Protein AF-A0ABD3VQ33-F1 (afdb_monomer_lite)

Structure (mmCIF, N/CA/C/O backbone):
data_AF-A0ABD3VQ33-F1
#
_entry.id   AF-A0ABD3VQ33-F1
#
loop_
_atom_site.group_PDB
_atom_site.id
_atom_site.type_symbol
_atom_site.label_atom_id
_atom_site.label_alt_id
_atom_site.label_comp_id
_atom_site.label_asym_id
_atom_site.label_entity_id
_atom_site.label_seq_id
_atom_site.pdbx_PDB_ins_code
_atom_site.Cartn_x
_atom_site.Cartn_y
_atom_site.Cartn_z
_atom_site.occupancy
_atom_site.B_iso_or_equiv
_atom_site.auth_seq_id
_atom_site.auth_comp_id
_atom_site.auth_asym_id
_atom_site.auth_atom_id
_atom_site.pdbx_PDB_model_num
ATOM 1 N N . MET A 1 1 ? 43.185 -2.438 -6.756 1.00 55.72 1 MET A N 1
ATOM 2 C CA . MET A 1 1 ? 42.006 -3.292 -7.022 1.00 55.72 1 MET A CA 1
ATOM 3 C C . MET A 1 1 ? 41.059 -2.556 -7.960 1.00 55.72 1 MET A C 1
ATOM 5 O O . MET A 1 1 ? 40.847 -1.365 -7.771 1.00 55.72 1 MET A O 1
ATOM 9 N N . SER A 1 2 ? 40.548 -3.210 -9.003 1.00 56.25 2 SER A N 1
ATOM 10 C CA . SER A 1 2 ? 39.602 -2.608 -9.951 1.00 56.25 2 SER A CA 1
ATOM 11 C C . SER A 1 2 ? 38.197 -2.607 -9.352 1.00 56.25 2 SER A C 1
ATOM 13 O O . SER A 1 2 ? 37.532 -3.636 -9.347 1.00 56.25 2 SER A O 1
A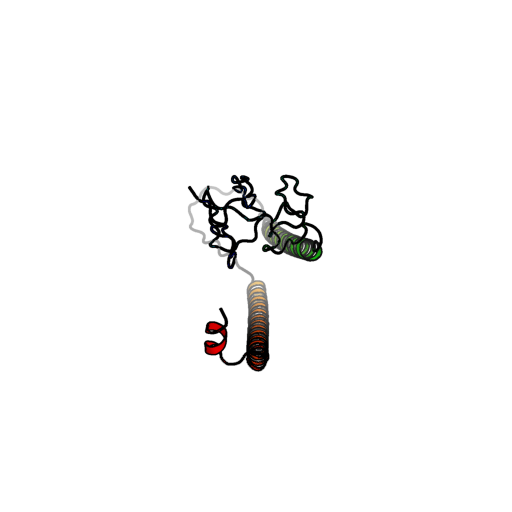TOM 15 N N . ALA A 1 3 ? 37.740 -1.467 -8.833 1.00 63.19 3 ALA A N 1
ATOM 16 C CA . ALA A 1 3 ? 36.375 -1.351 -8.324 1.00 63.19 3 ALA A CA 1
ATOM 17 C C . ALA A 1 3 ? 35.384 -1.447 -9.490 1.00 63.19 3 ALA A C 1
ATOM 19 O O . ALA A 1 3 ? 35.448 -0.634 -10.411 1.00 63.19 3 ALA A O 1
ATOM 20 N N . HIS A 1 4 ? 34.491 -2.437 -9.484 1.00 72.12 4 HIS A N 1
ATOM 21 C CA . HIS A 1 4 ? 33.477 -2.617 -10.522 1.00 72.12 4 HIS A CA 1
ATOM 22 C C . HIS A 1 4 ? 32.232 -1.777 -10.221 1.00 72.12 4 HIS A C 1
ATOM 24 O O . HIS A 1 4 ? 31.881 -1.548 -9.063 1.00 72.12 4 HIS A O 1
ATOM 30 N N . CYS A 1 5 ? 31.558 -1.313 -11.276 1.00 78.12 5 CYS A N 1
ATOM 31 C CA . CYS A 1 5 ? 30.271 -0.651 -11.117 1.00 78.12 5 CYS A CA 1
ATOM 32 C C . CYS A 1 5 ? 29.212 -1.673 -10.677 1.00 78.12 5 CYS A C 1
ATOM 34 O O . CYS A 1 5 ? 29.027 -2.673 -11.374 1.00 78.12 5 CYS A O 1
ATOM 36 N N . CYS A 1 6 ? 28.524 -1.424 -9.560 1.00 76.38 6 CYS A N 1
ATOM 37 C CA . CYS A 1 6 ? 27.510 -2.334 -9.013 1.00 76.38 6 CYS A CA 1
ATOM 38 C C . CYS A 1 6 ? 26.204 -2.342 -9.819 1.00 76.38 6 CYS A C 1
ATOM 40 O O . CYS A 1 6 ? 25.404 -3.264 -9.699 1.00 76.38 6 CYS A O 1
ATOM 42 N N . CYS A 1 7 ? 26.008 -1.361 -10.699 1.00 77.25 7 CYS A N 1
ATOM 43 C CA . CYS A 1 7 ? 24.799 -1.249 -11.490 1.00 77.25 7 CYS A CA 1
ATOM 44 C C . CYS A 1 7 ? 24.603 -2.451 -12.430 1.00 77.25 7 CYS A C 1
ATOM 46 O O . CYS A 1 7 ? 25.507 -2.849 -13.186 1.00 77.25 7 CYS A O 1
ATOM 48 N N . VAL A 1 8 ? 23.403 -3.030 -12.392 1.00 74.56 8 VAL A N 1
ATOM 49 C CA . VAL A 1 8 ? 22.998 -4.137 -13.266 1.00 74.56 8 VAL A CA 1
ATOM 50 C C . VAL A 1 8 ? 23.043 -3.665 -14.725 1.00 74.56 8 VAL A C 1
ATOM 52 O O . VAL A 1 8 ? 22.626 -2.555 -15.044 1.00 74.56 8 VAL A O 1
ATOM 55 N N . GLY A 1 9 ? 23.641 -4.466 -15.615 1.00 76.81 9 GLY A N 1
ATOM 56 C CA . GLY A 1 9 ? 23.788 -4.112 -17.037 1.00 76.81 9 GLY A CA 1
ATOM 57 C C . GLY A 1 9 ? 24.825 -3.019 -17.345 1.00 76.81 9 GLY A C 1
ATOM 58 O O . GLY A 1 9 ? 24.900 -2.529 -18.471 1.00 76.81 9 GLY A O 1
ATOM 59 N N . CYS A 1 10 ? 25.652 -2.597 -16.380 1.00 80.19 10 CYS A N 1
ATOM 60 C CA . CYS A 1 10 ? 26.732 -1.657 -16.672 1.00 80.19 10 CYS A CA 1
ATOM 61 C C . CYS A 1 10 ? 27.901 -2.336 -17.405 1.00 80.19 10 CYS A C 1
ATOM 63 O O . CYS A 1 10 ? 28.736 -2.983 -16.778 1.00 80.19 10 CYS A O 1
ATOM 65 N N . ASN A 1 11 ? 28.042 -2.090 -18.709 1.00 74.69 11 ASN A N 1
ATOM 66 C CA . ASN A 1 11 ? 29.167 -2.612 -19.505 1.00 74.69 11 ASN A CA 1
ATOM 67 C C . ASN A 1 11 ? 30.520 -1.939 -19.191 1.00 74.69 11 ASN A C 1
ATOM 69 O O . ASN A 1 11 ? 31.571 -2.410 -19.613 1.00 74.69 11 ASN A O 1
ATOM 73 N N . ARG A 1 12 ? 30.537 -0.854 -18.400 1.00 71.00 12 ARG A N 1
ATOM 74 C CA . ARG A 1 12 ? 31.777 -0.158 -18.007 1.00 71.00 12 ARG A CA 1
ATOM 75 C C . ARG A 1 12 ? 32.476 -0.788 -16.799 1.00 71.00 12 ARG A C 1
ATOM 77 O O . ARG A 1 12 ? 33.352 -0.156 -16.216 1.00 71.00 12 ARG A O 1
ATOM 84 N N . ARG A 1 13 ? 32.147 -2.026 -16.408 1.00 63.75 13 ARG A N 1
ATOM 85 C CA . ARG A 1 13 ? 32.698 -2.681 -15.202 1.00 63.75 13 ARG A CA 1
ATOM 86 C C . ARG A 1 13 ? 34.230 -2.669 -15.136 1.00 63.75 13 ARG A C 1
ATOM 88 O O . ARG A 1 13 ? 34.752 -2.533 -14.033 1.00 63.75 13 ARG A O 1
ATOM 95 N N . GLN A 1 14 ? 34.947 -2.677 -16.261 1.00 59.75 14 GLN A N 1
ATOM 96 C CA . GLN A 1 14 ? 36.419 -2.773 -16.290 1.00 59.75 14 GLN A CA 1
ATOM 97 C C . GLN A 1 14 ? 37.158 -1.592 -16.954 1.00 59.75 14 GLN A C 1
ATOM 99 O O . GLN A 1 14 ? 38.384 -1.597 -17.006 1.00 59.75 14 GLN A O 1
ATOM 104 N N . GLN A 1 15 ? 36.464 -0.551 -17.432 1.00 61.84 15 GLN A N 1
ATOM 105 C CA . GLN A 1 15 ? 37.142 0.570 -18.102 1.00 61.84 15 GLN A CA 1
ATOM 106 C C . GLN A 1 15 ? 37.904 1.471 -17.109 1.00 61.84 15 GLN A C 1
ATOM 108 O O . GLN A 1 15 ? 37.297 2.071 -16.210 1.00 61.84 15 GLN A O 1
ATOM 113 N N . LYS A 1 16 ? 39.230 1.583 -17.299 1.00 52.88 16 LYS A N 1
ATOM 114 C CA . LYS A 1 16 ? 40.100 2.577 -16.640 1.00 52.88 16 LYS A CA 1
ATOM 115 C C . LYS A 1 16 ? 39.601 3.995 -16.966 1.00 52.88 16 LYS A C 1
ATOM 117 O O . LYS A 1 16 ? 39.235 4.263 -18.104 1.00 52.88 16 LYS A O 1
ATOM 122 N N . GLY A 1 17 ? 39.576 4.890 -15.975 1.00 55.22 17 GLY A N 1
ATOM 123 C CA . GLY A 1 17 ? 39.253 6.316 -16.170 1.00 55.22 17 GLY A CA 1
ATOM 124 C C . GLY A 1 17 ? 37.784 6.723 -15.994 1.00 55.22 17 GLY A C 1
ATOM 125 O O . GLY A 1 17 ? 37.450 7.887 -16.179 1.00 55.22 17 GLY A O 1
ATOM 126 N N . CYS A 1 18 ? 36.884 5.815 -15.607 1.00 56.69 18 CYS A N 1
ATOM 127 C CA . CYS A 1 18 ? 35.549 6.237 -15.176 1.00 56.69 18 CYS A CA 1
ATOM 128 C C . CYS A 1 18 ? 35.636 6.774 -13.741 1.00 56.69 18 CYS A C 1
ATOM 130 O O . CYS A 1 18 ? 36.028 6.025 -12.846 1.00 56.69 18 CYS A O 1
ATOM 132 N N . ASN A 1 19 ? 35.271 8.044 -13.539 1.00 56.06 19 ASN A N 1
ATOM 133 C CA . ASN A 1 19 ? 35.136 8.663 -12.220 1.00 56.06 19 ASN A CA 1
ATOM 134 C C . ASN A 1 19 ? 34.134 7.850 -11.388 1.00 56.06 19 ASN A C 1
ATOM 136 O O . ASN A 1 19 ? 32.924 7.921 -11.599 1.00 56.06 19 ASN A O 1
ATOM 140 N N . ARG A 1 20 ? 34.664 7.013 -10.495 1.00 57.53 20 ARG A N 1
ATOM 141 C CA . ARG A 1 20 ? 33.919 6.126 -9.599 1.00 57.53 20 ARG A CA 1
ATOM 142 C C . ARG A 1 20 ? 34.167 6.607 -8.181 1.00 57.53 20 ARG A C 1
ATOM 144 O O . ARG A 1 20 ? 35.321 6.741 -7.779 1.00 57.53 20 ARG A O 1
ATOM 151 N N . ARG A 1 21 ? 33.106 6.834 -7.413 1.00 56.09 21 ARG A N 1
ATOM 152 C CA . ARG A 1 21 ? 33.209 6.936 -5.955 1.00 56.09 21 ARG A CA 1
ATOM 153 C C . ARG A 1 21 ? 32.597 5.705 -5.312 1.00 56.09 21 ARG A C 1
ATOM 155 O O . ARG A 1 21 ? 31.617 5.154 -5.811 1.00 56.09 21 ARG A O 1
ATOM 162 N N . GLN A 1 22 ? 33.205 5.305 -4.202 1.00 54.25 22 GLN A N 1
ATOM 163 C CA . GLN A 1 22 ? 32.541 4.502 -3.188 1.00 54.25 22 GLN A CA 1
ATOM 164 C C . GLN A 1 22 ? 31.455 5.388 -2.581 1.00 54.25 22 GLN A C 1
ATOM 166 O O . GLN A 1 22 ? 31.745 6.518 -2.169 1.00 54.25 22 GLN A O 1
ATOM 171 N N . GLN A 1 23 ? 30.216 4.900 -2.544 1.00 54.50 23 GLN A N 1
ATOM 172 C CA . GLN A 1 23 ? 29.269 5.412 -1.562 1.00 54.50 23 GLN A CA 1
ATOM 173 C C . GLN A 1 23 ? 29.823 4.960 -0.214 1.00 54.50 23 GLN A C 1
ATOM 175 O O . GLN A 1 23 ? 29.614 3.833 0.215 1.00 54.50 23 GLN A O 1
ATOM 180 N N . LYS A 1 24 ? 30.663 5.805 0.391 1.00 47.25 24 LYS A N 1
ATOM 181 C CA . LYS A 1 24 ? 31.059 5.631 1.784 1.00 47.25 24 LYS A CA 1
ATOM 182 C C . LYS A 1 24 ? 29.753 5.686 2.555 1.00 47.25 24 LYS A C 1
ATOM 184 O O . LYS A 1 24 ? 29.075 6.702 2.421 1.00 47.25 24 LYS A O 1
ATOM 189 N N . GLY A 1 25 ? 29.404 4.590 3.231 1.00 41.00 25 GLY A N 1
ATOM 190 C CA . GLY A 1 25 ? 28.139 4.429 3.936 1.00 41.00 25 GLY A CA 1
ATOM 191 C C . GLY A 1 25 ? 27.779 5.713 4.663 1.00 41.00 25 GLY A C 1
ATOM 192 O O . GLY A 1 25 ? 28.406 6.074 5.657 1.00 41.00 25 GLY A O 1
ATOM 193 N N . CYS A 1 26 ? 26.821 6.445 4.104 1.00 39.00 26 CYS A N 1
ATOM 194 C CA . CYS A 1 26 ? 26.068 7.392 4.887 1.00 39.00 26 CYS A CA 1
ATOM 195 C C . CYS A 1 26 ? 25.297 6.500 5.855 1.00 39.00 26 CYS A C 1
ATOM 197 O O . CYS A 1 26 ? 24.576 5.617 5.402 1.00 39.00 26 CYS A O 1
ATOM 199 N N . GLU A 1 27 ? 25.438 6.705 7.158 1.00 41.56 27 GLU A N 1
ATOM 200 C CA . GLU A 1 27 ? 24.698 5.964 8.194 1.00 41.56 27 GLU A CA 1
ATOM 201 C C . GLU A 1 27 ? 23.161 6.074 8.049 1.00 41.56 27 GLU A C 1
ATOM 203 O O . GLU A 1 27 ? 22.414 5.450 8.792 1.00 41.56 27 GLU A O 1
ATOM 208 N N . SER A 1 28 ? 22.663 6.817 7.056 1.00 42.66 28 SER A N 1
ATOM 209 C CA . SER A 1 28 ? 21.266 6.835 6.636 1.00 42.66 28 SER A CA 1
ATOM 210 C C . SER A 1 28 ? 20.983 5.707 5.632 1.00 42.66 28 SER A C 1
ATOM 212 O O . SER A 1 28 ? 20.918 5.916 4.420 1.00 42.66 28 SER A O 1
ATOM 214 N N . ASN A 1 29 ? 20.770 4.499 6.155 1.00 45.31 29 ASN A N 1
ATOM 215 C CA . ASN A 1 29 ? 20.160 3.381 5.421 1.00 45.31 29 ASN A CA 1
ATOM 216 C C . ASN A 1 29 ? 18.659 3.605 5.111 1.00 45.31 29 ASN A C 1
ATOM 218 O O . ASN A 1 29 ? 18.018 2.732 4.538 1.00 45.31 29 ASN A O 1
ATOM 222 N N . GLU A 1 30 ? 18.075 4.748 5.483 1.00 48.88 30 GLU A N 1
ATOM 223 C CA . GLU A 1 30 ? 16.618 4.959 5.458 1.00 48.88 30 GLU A CA 1
ATOM 224 C C . GLU A 1 30 ? 16.062 5.496 4.129 1.00 48.88 30 GLU A C 1
ATOM 226 O O . GLU A 1 30 ? 14.855 5.444 3.911 1.00 48.88 30 GLU A O 1
ATOM 231 N N . LEU A 1 31 ? 16.903 6.013 3.225 1.00 47.75 31 LEU A N 1
ATOM 232 C CA . LEU A 1 31 ? 16.430 6.734 2.029 1.00 47.75 31 LEU A CA 1
ATOM 233 C C . LEU A 1 31 ? 16.586 5.976 0.705 1.00 47.75 31 LEU A C 1
ATOM 235 O O . LEU A 1 31 ? 16.177 6.486 -0.340 1.00 47.75 31 LEU A O 1
ATOM 239 N N . LEU A 1 32 ? 17.155 4.770 0.718 1.00 50.53 32 LEU A N 1
ATOM 240 C CA . LEU A 1 32 ? 17.209 3.930 -0.477 1.00 50.53 32 LEU A CA 1
ATOM 241 C C . LEU A 1 32 ? 16.057 2.917 -0.438 1.00 50.53 32 LEU A C 1
ATOM 243 O O . LEU A 1 32 ? 15.878 2.246 0.577 1.00 50.53 32 LEU A O 1
ATOM 247 N N . PRO A 1 33 ? 15.262 2.793 -1.518 1.00 43.38 33 PRO A N 1
ATOM 248 C CA . PRO A 1 33 ? 14.160 1.842 -1.559 1.00 43.38 33 PRO A CA 1
ATOM 249 C C . PRO A 1 33 ? 14.688 0.428 -1.305 1.00 43.38 33 PRO A C 1
ATOM 251 O O . PRO A 1 33 ? 15.675 0.008 -1.916 1.00 43.38 33 PRO A O 1
ATOM 254 N N . SER A 1 34 ? 14.026 -0.291 -0.396 1.00 43.09 34 SER A N 1
ATOM 255 C CA . SER A 1 34 ? 14.378 -1.641 0.039 1.00 43.09 34 SER A CA 1
ATOM 256 C C . SER A 1 34 ? 14.234 -2.648 -1.104 1.00 43.09 34 SER A C 1
ATOM 258 O O . SER A 1 34 ? 13.267 -3.400 -1.196 1.00 43.09 34 SER A O 1
ATOM 260 N N . THR A 1 35 ? 15.214 -2.719 -1.995 1.00 48.19 35 THR A N 1
ATOM 261 C CA . THR A 1 35 ? 15.494 -4.000 -2.635 1.00 48.19 35 THR A CA 1
ATOM 262 C C . THR A 1 35 ? 16.162 -4.839 -1.552 1.00 48.19 35 THR A C 1
ATOM 264 O O . THR A 1 35 ? 17.308 -4.551 -1.211 1.00 48.19 35 THR A O 1
ATOM 267 N N . GLU A 1 36 ? 15.455 -5.822 -0.987 1.00 48.25 36 GLU A N 1
ATOM 268 C CA . GLU A 1 36 ? 15.841 -6.649 0.181 1.00 48.25 36 GLU A CA 1
ATOM 269 C C . GLU A 1 36 ? 17.239 -7.308 0.117 1.00 48.25 36 GLU A C 1
ATOM 271 O O . GLU A 1 36 ? 17.673 -7.933 1.074 1.00 48.25 36 GLU A O 1
ATOM 276 N N . ASN A 1 37 ? 17.991 -7.134 -0.973 1.00 50.88 37 ASN A N 1
ATOM 277 C CA . ASN A 1 37 ? 19.306 -7.728 -1.198 1.00 50.88 37 ASN A CA 1
ATOM 278 C C . ASN A 1 37 ? 20.426 -6.715 -1.507 1.00 50.88 37 ASN A C 1
ATOM 280 O O . ASN A 1 37 ? 21.524 -7.125 -1.890 1.00 50.88 37 ASN A O 1
ATOM 284 N N . TRP A 1 38 ? 20.199 -5.402 -1.379 1.00 56.69 38 TRP A N 1
ATOM 285 C CA . TRP A 1 38 ? 21.249 -4.409 -1.652 1.00 56.69 38 TRP A CA 1
ATOM 286 C C . TRP A 1 38 ? 22.125 -4.156 -0.422 1.00 56.69 38 TRP A C 1
ATOM 288 O O . TRP A 1 38 ? 22.097 -3.093 0.189 1.00 56.69 38 TRP A O 1
ATOM 298 N N . LEU A 1 39 ? 22.950 -5.142 -0.073 1.00 53.94 39 LEU A N 1
ATOM 299 C CA . LEU A 1 39 ? 24.059 -4.935 0.854 1.00 53.94 39 LEU A CA 1
ATOM 300 C C . LEU A 1 39 ? 25.129 -4.114 0.129 1.00 53.94 39 LEU A C 1
ATOM 302 O O . LEU A 1 39 ? 25.860 -4.626 -0.725 1.00 53.94 39 LEU A O 1
ATOM 306 N N . THR A 1 40 ? 25.216 -2.820 0.434 1.00 58.00 40 THR A N 1
ATOM 307 C CA . THR A 1 40 ? 26.348 -1.998 0.002 1.00 58.00 40 THR A CA 1
ATOM 308 C C . THR A 1 40 ? 27.603 -2.517 0.693 1.00 58.00 40 THR A C 1
ATOM 310 O O . THR A 1 40 ? 27.931 -2.102 1.799 1.00 58.00 40 THR A O 1
ATOM 313 N N . ALA A 1 41 ? 28.321 -3.442 0.057 1.00 59.19 41 ALA A N 1
ATOM 314 C CA . ALA A 1 41 ? 29.684 -3.739 0.475 1.00 59.19 41 ALA A CA 1
ATOM 315 C C . ALA A 1 41 ? 30.529 -2.459 0.322 1.00 59.19 41 ALA A C 1
ATOM 317 O O . ALA A 1 41 ? 30.335 -1.717 -0.652 1.00 59.19 41 ALA A O 1
ATOM 318 N N . ASP A 1 42 ? 31.496 -2.243 1.220 1.00 61.50 42 ASP A N 1
ATOM 319 C CA . ASP A 1 42 ? 32.366 -1.049 1.333 1.00 61.50 42 ASP A CA 1
ATOM 320 C C . ASP A 1 42 ? 33.123 -0.659 0.045 1.00 61.50 42 ASP A C 1
ATOM 322 O O . ASP A 1 42 ? 33.821 0.356 -0.036 1.00 61.50 42 ASP A O 1
ATOM 326 N N . HIS A 1 43 ? 33.030 -1.483 -0.997 1.00 66.69 43 HIS A N 1
ATOM 327 C CA . HIS A 1 43 ? 33.728 -1.328 -2.268 1.00 66.69 43 HIS A CA 1
ATOM 328 C C . HIS A 1 43 ? 32.789 -1.255 -3.477 1.00 66.69 43 HIS A C 1
ATOM 330 O O . HIS A 1 43 ? 33.253 -1.266 -4.621 1.00 66.69 43 HIS A O 1
ATOM 336 N N . THR A 1 44 ? 31.477 -1.161 -3.253 1.00 71.69 4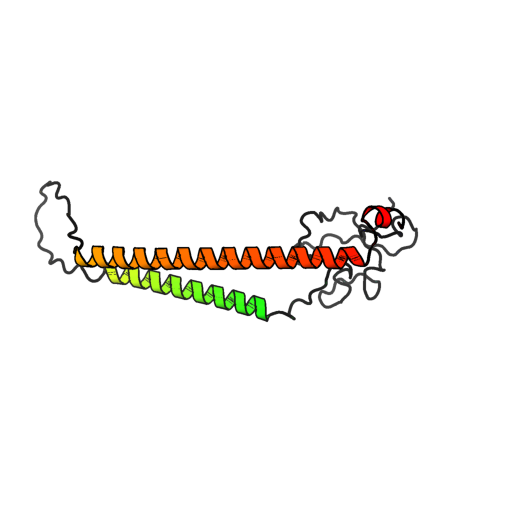4 THR A N 1
ATOM 337 C CA . THR A 1 44 ? 30.516 -0.935 -4.333 1.00 71.69 44 THR A CA 1
ATOM 338 C C . THR A 1 44 ? 30.664 0.492 -4.864 1.00 71.69 44 THR A C 1
ATOM 340 O O . THR A 1 44 ? 30.707 1.471 -4.122 1.00 71.69 44 THR A O 1
ATOM 343 N N . THR A 1 45 ? 30.822 0.618 -6.183 1.00 78.38 45 THR A N 1
ATOM 344 C CA . THR A 1 45 ? 30.962 1.921 -6.847 1.00 78.38 45 THR A CA 1
ATOM 345 C C . THR A 1 45 ? 29.911 2.081 -7.927 1.00 78.38 45 THR A C 1
ATOM 347 O O . THR A 1 45 ? 29.499 1.108 -8.560 1.00 78.38 45 THR A O 1
ATOM 350 N N . ILE A 1 46 ? 29.491 3.316 -8.172 1.00 82.12 46 ILE A N 1
ATOM 351 C CA . ILE A 1 46 ? 28.533 3.660 -9.225 1.00 82.12 46 ILE A CA 1
ATOM 352 C C . ILE A 1 46 ? 29.244 4.540 -10.255 1.00 82.12 46 ILE A C 1
ATOM 354 O O . ILE A 1 46 ? 30.072 5.384 -9.913 1.00 82.12 46 ILE A O 1
ATOM 358 N N . CYS A 1 47 ? 28.981 4.294 -11.539 1.00 82.88 47 CYS A N 1
ATOM 359 C CA . CYS A 1 47 ? 29.510 5.125 -12.617 1.00 82.88 47 CYS A CA 1
ATOM 360 C C . CYS A 1 47 ? 28.758 6.457 -12.684 1.00 82.88 47 CYS A C 1
ATOM 362 O O . CYS A 1 47 ? 27.535 6.471 -12.581 1.00 82.88 47 CYS A O 1
ATOM 364 N N . SER A 1 48 ? 29.469 7.535 -13.016 1.00 85.38 48 SER A N 1
ATOM 365 C CA . SER A 1 48 ? 28.894 8.869 -13.248 1.00 85.38 48 SER A CA 1
ATOM 366 C C . SER A 1 48 ? 27.698 8.898 -14.202 1.00 85.38 48 SER A C 1
ATOM 368 O O . SER A 1 48 ? 26.806 9.709 -14.026 1.00 85.38 48 SER A O 1
ATOM 370 N N . LYS A 1 49 ? 27.622 7.989 -15.181 1.00 85.00 49 LYS A N 1
ATOM 371 C CA . LYS A 1 49 ? 26.487 7.906 -16.122 1.00 85.00 49 LYS A CA 1
ATOM 372 C C . LYS A 1 49 ? 25.125 7.636 -15.463 1.00 85.00 49 LYS A C 1
ATOM 374 O O . LYS A 1 49 ? 24.104 7.756 -16.125 1.00 85.00 49 LYS A O 1
ATOM 379 N N . TYR A 1 50 ? 25.127 7.167 -14.218 1.00 84.44 50 TYR A N 1
ATOM 380 C CA . TYR A 1 50 ? 23.920 6.917 -13.433 1.00 84.44 50 TYR A CA 1
ATOM 381 C C . TYR A 1 50 ? 23.597 8.084 -12.493 1.00 84.44 50 TYR A C 1
ATOM 383 O O . TYR A 1 50 ? 22.781 7.933 -11.598 1.00 84.44 50 TYR A O 1
ATOM 391 N N . LEU A 1 51 ? 24.256 9.226 -12.674 1.00 86.50 51 LEU A N 1
ATOM 392 C CA . LEU A 1 51 ? 23.991 10.494 -12.003 1.00 86.50 51 LEU A CA 1
ATOM 393 C C . LEU A 1 51 ? 23.570 11.499 -13.089 1.00 86.50 51 LEU A C 1
ATOM 395 O O . LEU A 1 51 ? 24.053 11.408 -14.219 1.00 86.50 51 LEU A O 1
ATOM 399 N N . ILE A 1 52 ? 22.662 12.423 -12.782 1.00 84.44 52 ILE A N 1
ATOM 400 C CA . ILE A 1 52 ? 22.061 13.361 -13.745 1.00 84.44 52 ILE A CA 1
ATOM 401 C C . ILE A 1 52 ? 23.094 14.385 -14.233 1.00 84.44 52 ILE A C 1
ATOM 403 O O . ILE A 1 52 ? 23.254 14.561 -15.440 1.00 84.44 52 ILE A O 1
ATOM 407 N N . LYS A 1 53 ? 23.836 15.029 -13.328 1.00 86.38 53 LYS A N 1
ATOM 408 C CA . LYS A 1 53 ? 24.938 15.954 -13.661 1.00 86.38 53 LYS A CA 1
ATOM 409 C C . LYS A 1 53 ? 26.263 15.219 -13.875 1.00 86.38 53 LYS A C 1
ATOM 411 O O . LYS A 1 53 ? 27.253 15.820 -14.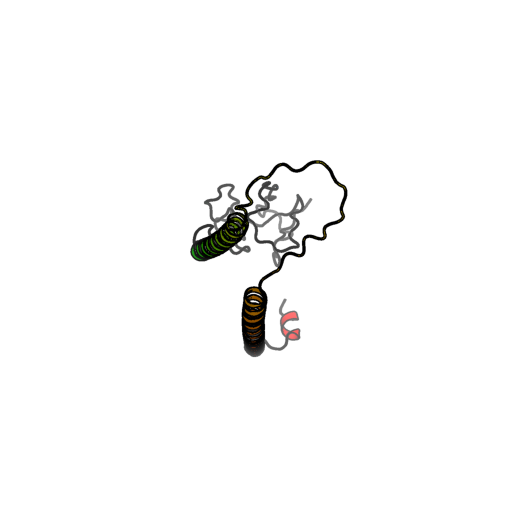289 1.00 86.38 53 LYS A O 1
ATOM 416 N N . GLY A 1 54 ? 26.292 13.914 -13.611 1.00 83.25 54 GLY A N 1
ATOM 417 C CA . GLY A 1 54 ? 27.468 13.068 -13.780 1.00 83.25 54 GLY A CA 1
ATOM 418 C C . GLY A 1 54 ? 28.456 13.132 -12.614 1.00 83.25 54 GLY A C 1
ATOM 419 O O . GLY A 1 54 ? 29.568 12.609 -12.737 1.00 83.25 54 GLY A O 1
ATOM 420 N N . GLY A 1 55 ? 28.081 13.750 -11.491 1.00 82.44 55 GLY A N 1
ATOM 421 C CA . GLY A 1 55 ? 28.964 13.960 -10.347 1.00 82.44 55 GLY A CA 1
ATOM 422 C C . GLY A 1 55 ? 28.258 13.645 -9.030 1.00 82.44 55 GLY A C 1
ATOM 423 O O . GLY A 1 55 ? 27.155 14.116 -8.819 1.00 82.44 55 GLY A O 1
ATOM 424 N N . PRO A 1 56 ? 28.858 12.862 -8.119 1.00 81.31 56 PRO A N 1
ATOM 425 C CA . PRO A 1 56 ? 28.201 12.527 -6.860 1.00 81.31 56 PRO A CA 1
ATOM 426 C C . PRO A 1 56 ? 28.032 13.784 -6.006 1.00 81.31 56 PRO A C 1
ATOM 428 O O . PRO A 1 56 ? 29.023 14.459 -5.714 1.00 81.31 56 PRO A O 1
ATOM 431 N N . SER A 1 57 ? 26.805 14.052 -5.566 1.00 84.56 57 SER A N 1
ATOM 432 C CA . SER A 1 57 ? 26.519 15.126 -4.617 1.00 84.56 57 SER A CA 1
ATOM 433 C C . SER A 1 57 ? 26.369 14.582 -3.195 1.00 84.56 57 SER A C 1
ATOM 435 O O . SER A 1 57 ? 25.998 13.427 -2.991 1.00 84.56 57 SER A O 1
ATOM 437 N N . ARG A 1 58 ? 26.706 15.410 -2.202 1.00 82.94 58 ARG A N 1
ATOM 438 C CA . ARG A 1 58 ? 26.397 15.157 -0.782 1.00 82.94 58 ARG A CA 1
ATOM 439 C C . ARG A 1 58 ? 25.134 15.889 -0.334 1.00 82.94 58 ARG A C 1
ATOM 441 O O . ARG A 1 58 ? 24.653 15.632 0.764 1.00 82.94 58 ARG A O 1
ATOM 448 N N . ASP A 1 59 ? 24.622 16.783 -1.170 1.00 84.00 59 ASP A N 1
ATOM 449 C CA . ASP A 1 59 ? 23.497 17.638 -0.833 1.00 84.00 59 ASP A CA 1
ATOM 450 C C . ASP A 1 59 ? 22.193 16.896 -1.122 1.00 84.00 59 ASP A C 1
ATOM 452 O O . ASP A 1 59 ? 21.946 16.502 -2.257 1.00 84.00 59 ASP A O 1
ATOM 456 N N . LEU A 1 60 ? 21.338 16.741 -0.107 1.00 79.38 60 LEU A N 1
ATOM 457 C CA . LEU A 1 60 ? 20.040 16.053 -0.217 1.00 79.38 60 LEU A CA 1
ATOM 458 C C . LEU A 1 60 ? 19.100 16.679 -1.261 1.00 79.38 60 LEU A C 1
ATOM 460 O O . LEU A 1 60 ? 18.229 16.001 -1.796 1.00 79.38 60 LEU A O 1
ATOM 464 N N . GLY A 1 61 ? 19.261 17.976 -1.540 1.00 80.75 61 GLY A N 1
ATOM 465 C CA . GLY A 1 61 ? 18.486 18.691 -2.555 1.00 80.75 61 GLY A CA 1
ATOM 466 C C . GLY A 1 61 ? 19.026 18.541 -3.980 1.00 80.75 61 GLY A C 1
ATOM 467 O O . GLY A 1 61 ? 18.388 19.023 -4.917 1.00 80.75 61 GLY A O 1
ATOM 468 N N . ASP A 1 62 ? 20.194 17.919 -4.168 1.00 82.88 62 ASP A N 1
ATOM 469 C CA . ASP A 1 62 ? 20.763 17.713 -5.496 1.00 82.88 62 ASP A CA 1
ATOM 470 C C . ASP A 1 62 ? 20.162 16.454 -6.146 1.00 82.88 62 ASP A C 1
ATOM 472 O O . ASP A 1 62 ? 20.140 15.392 -5.519 1.00 82.88 62 ASP A O 1
ATOM 476 N N . PRO A 1 63 ? 19.717 16.522 -7.414 1.00 80.94 63 PRO A N 1
ATOM 477 C CA . PRO A 1 63 ? 19.261 15.341 -8.147 1.00 80.94 63 PRO A CA 1
ATOM 478 C C . PRO A 1 63 ? 20.304 14.209 -8.235 1.00 80.94 63 PRO A C 1
ATOM 480 O O . PRO A 1 63 ? 19.919 13.059 -8.422 1.00 80.94 63 PRO A O 1
ATOM 483 N N . ASP A 1 64 ? 21.600 14.504 -8.076 1.00 82.56 64 ASP A N 1
ATOM 484 C CA . ASP A 1 64 ? 22.688 13.514 -8.085 1.00 82.56 64 ASP A CA 1
ATOM 485 C C . ASP A 1 64 ? 22.956 12.869 -6.713 1.00 82.56 64 ASP A C 1
ATOM 487 O O . ASP A 1 64 ? 23.881 12.059 -6.586 1.00 82.56 64 ASP A O 1
ATOM 491 N N . PHE A 1 65 ? 22.176 13.206 -5.679 1.00 82.88 65 PHE A N 1
ATOM 492 C CA . PHE A 1 65 ? 22.249 12.532 -4.379 1.00 82.88 65 PHE A CA 1
ATOM 493 C C . PHE A 1 65 ? 21.854 11.050 -4.489 1.00 82.88 65 PHE A C 1
ATOM 495 O O . PHE A 1 65 ? 22.472 10.184 -3.865 1.00 82.88 65 PHE A O 1
ATOM 502 N N . VAL A 1 66 ? 20.868 10.744 -5.341 1.00 80.56 66 VAL A N 1
ATOM 503 C CA . VAL A 1 66 ? 20.393 9.382 -5.615 1.00 80.56 66 VAL A CA 1
ATOM 504 C C . VAL A 1 66 ? 20.668 9.026 -7.080 1.00 80.56 66 VAL A C 1
ATOM 506 O O . VAL A 1 66 ? 20.259 9.763 -7.974 1.00 80.56 66 VAL A O 1
ATOM 509 N N . PRO A 1 67 ? 21.324 7.889 -7.375 1.00 82.62 67 PRO A N 1
ATOM 510 C CA . PRO A 1 67 ? 21.519 7.451 -8.752 1.00 82.62 67 PRO A CA 1
ATOM 511 C C . PRO A 1 67 ? 20.195 7.261 -9.503 1.00 82.62 67 PRO A C 1
ATOM 513 O O . PRO A 1 67 ? 19.269 6.654 -8.977 1.00 82.62 67 PRO A O 1
ATOM 516 N N . THR A 1 68 ? 20.140 7.673 -10.771 1.00 77.19 68 THR A N 1
ATOM 517 C CA . THR A 1 68 ? 18.943 7.658 -11.639 1.00 77.19 68 THR A CA 1
ATOM 518 C C . THR A 1 68 ? 18.325 6.285 -11.869 1.00 77.19 68 THR A C 1
ATOM 520 O O . THR A 1 68 ? 17.185 6.190 -12.315 1.00 77.19 68 THR A O 1
ATOM 523 N N . MET A 1 69 ? 19.069 5.209 -11.608 1.00 69.31 69 MET A N 1
ATOM 524 C CA . MET A 1 69 ? 18.517 3.855 -11.677 1.00 69.31 69 MET A CA 1
ATOM 525 C C . MET A 1 69 ? 17.559 3.544 -10.532 1.00 69.31 69 MET A C 1
ATOM 527 O O . MET A 1 69 ? 16.765 2.615 -10.643 1.00 69.31 69 MET A O 1
ATOM 531 N N . PHE A 1 70 ? 17.654 4.288 -9.436 1.00 64.75 70 PHE A N 1
ATOM 532 C CA . PHE A 1 70 ? 16.635 4.283 -8.411 1.00 64.75 70 PHE A CA 1
ATOM 533 C C . PHE A 1 70 ? 15.609 5.332 -8.811 1.00 64.75 70 PHE A C 1
ATOM 535 O O . PHE A 1 70 ? 15.956 6.458 -9.172 1.00 64.75 70 PHE A O 1
ATOM 542 N N . SER A 1 71 ? 14.334 4.960 -8.772 1.00 55.72 71 SER A N 1
ATOM 543 C CA . SER A 1 71 ? 13.246 5.915 -8.915 1.00 55.72 71 SER A CA 1
ATOM 544 C C . SER A 1 71 ? 13.346 6.923 -7.772 1.00 55.72 71 SER A C 1
ATOM 546 O O . SER A 1 71 ? 12.904 6.646 -6.656 1.00 55.72 71 SER A O 1
ATOM 548 N N . TYR A 1 72 ? 13.961 8.078 -8.043 1.00 49.91 72 TYR A N 1
ATOM 549 C CA . TYR A 1 72 ? 13.942 9.210 -7.131 1.00 49.91 72 TYR A CA 1
ATOM 550 C C . TYR A 1 72 ? 12.498 9.685 -7.041 1.00 49.91 72 TYR A C 1
ATOM 552 O O . TYR A 1 72 ? 11.986 10.371 -7.928 1.00 49.91 72 TYR A O 1
ATOM 560 N N . THR A 1 73 ? 11.822 9.259 -5.982 1.00 53.59 73 THR A N 1
ATOM 561 C CA . THR A 1 73 ? 10.547 9.848 -5.606 1.00 53.59 73 THR A CA 1
ATOM 562 C C . THR A 1 73 ? 10.924 11.055 -4.763 1.00 53.59 73 THR A C 1
ATOM 564 O O . THR A 1 73 ? 11.439 10.854 -3.663 1.00 53.59 73 THR A O 1
ATOM 567 N N . PRO A 1 74 ? 10.775 12.296 -5.263 1.00 52.66 74 PRO A N 1
ATOM 568 C CA . PRO A 1 74 ? 11.072 13.468 -4.457 1.00 52.66 74 PRO A CA 1
ATOM 569 C C . PRO A 1 74 ? 10.265 13.363 -3.168 1.00 52.66 74 PRO A C 1
ATOM 571 O O . PRO A 1 74 ? 9.031 13.291 -3.209 1.00 52.66 74 PRO A O 1
ATOM 574 N N . VAL A 1 75 ? 10.976 13.310 -2.043 1.00 54.16 75 VAL A N 1
ATOM 575 C CA . VAL A 1 75 ? 10.369 13.310 -0.715 1.00 54.16 75 VAL A CA 1
ATOM 576 C C . VAL A 1 75 ? 9.523 14.581 -0.638 1.00 54.16 75 VAL A C 1
ATOM 578 O O . VAL A 1 75 ? 10.057 15.687 -0.666 1.00 54.16 75 VAL A O 1
ATOM 581 N N . GLY A 1 76 ? 8.197 14.422 -0.663 1.00 54.38 76 GLY A N 1
ATOM 582 C CA . GLY A 1 76 ? 7.246 15.532 -0.574 1.00 54.38 76 GLY A CA 1
ATOM 583 C C . GLY A 1 76 ? 6.285 15.751 -1.749 1.00 54.38 76 GLY A C 1
ATOM 584 O O . GLY A 1 76 ? 5.472 16.663 -1.641 1.00 54.38 76 GLY A O 1
ATOM 585 N N . LYS A 1 77 ? 6.300 14.964 -2.842 1.00 52.09 77 LYS A N 1
ATOM 586 C CA . LYS A 1 77 ? 5.277 15.139 -3.908 1.00 52.09 77 LYS A CA 1
ATOM 587 C C . LYS A 1 77 ? 3.973 14.364 -3.711 1.00 52.09 77 LYS A C 1
ATOM 589 O O . LYS A 1 77 ? 2.947 14.846 -4.167 1.00 52.09 77 LYS A O 1
ATOM 594 N N . ASN A 1 78 ? 3.983 13.246 -2.985 1.00 53.12 78 ASN A N 1
ATOM 595 C CA . ASN A 1 78 ? 2.767 12.474 -2.694 1.00 53.12 78 ASN A CA 1
ATOM 596 C C . ASN A 1 78 ? 2.489 12.464 -1.186 1.00 53.12 78 ASN A C 1
ATOM 598 O O . ASN A 1 78 ? 2.428 11.409 -0.556 1.00 53.12 78 ASN A O 1
ATOM 602 N N . ASN A 1 79 ? 2.364 13.657 -0.596 1.00 57.53 79 ASN A N 1
ATOM 603 C CA . ASN A 1 79 ? 1.945 13.799 0.800 1.00 57.53 79 ASN A CA 1
ATOM 604 C C . ASN A 1 79 ? 0.531 13.267 1.041 1.00 57.53 79 ASN A C 1
ATOM 606 O O . ASN A 1 79 ? 0.217 12.942 2.177 1.00 57.53 79 ASN A O 1
ATOM 610 N N . ASP A 1 80 ? -0.289 13.121 0.001 1.00 64.62 80 ASP A N 1
ATOM 611 C CA . ASP A 1 80 ? -1.681 12.692 0.131 1.00 64.62 80 ASP A CA 1
ATOM 612 C C . ASP A 1 80 ? -1.805 11.295 0.748 1.00 64.62 80 ASP A C 1
ATOM 614 O O . ASP A 1 80 ? -2.650 11.083 1.609 1.00 64.62 80 ASP A O 1
ATOM 618 N N . TYR A 1 81 ? -0.912 10.359 0.402 1.00 66.31 81 TYR A N 1
ATOM 619 C CA . TYR A 1 81 ? -0.928 9.017 0.997 1.00 66.31 81 TYR A CA 1
ATOM 620 C C . TYR A 1 81 ? -0.486 9.029 2.466 1.00 66.31 81 TYR A C 1
ATOM 622 O O . TYR A 1 81 ? -1.067 8.339 3.299 1.00 66.31 81 TYR A O 1
ATOM 630 N N . LEU A 1 82 ? 0.522 9.840 2.810 1.00 69.50 82 LEU A N 1
ATOM 631 C CA . LEU A 1 82 ? 0.970 9.994 4.197 1.00 69.50 82 LEU A CA 1
ATOM 632 C C . LEU A 1 82 ? -0.065 10.738 5.049 1.00 69.50 82 LEU A C 1
ATOM 634 O O . LEU A 1 82 ? -0.271 10.369 6.204 1.00 69.50 82 LEU A O 1
ATOM 638 N N . LEU A 1 83 ? -0.742 11.744 4.487 1.00 76.25 83 LEU A N 1
ATOM 639 C CA . LEU A 1 83 ? -1.873 12.415 5.126 1.00 76.25 83 LEU A CA 1
ATOM 640 C C . LEU A 1 83 ? -3.018 11.432 5.352 1.00 76.25 83 LEU A C 1
ATOM 642 O O . LEU A 1 83 ? -3.501 11.327 6.473 1.00 76.25 83 LEU A O 1
ATOM 646 N N . GLN A 1 84 ? -3.395 10.667 4.328 1.00 73.19 84 GLN A N 1
ATOM 647 C CA . GLN A 1 84 ? -4.478 9.693 4.415 1.00 73.19 84 GLN A CA 1
ATOM 648 C C . GLN A 1 84 ? -4.162 8.586 5.431 1.00 73.19 84 GLN A C 1
ATOM 650 O O . GLN A 1 84 ? -5.009 8.234 6.250 1.00 73.19 84 GLN A O 1
ATOM 655 N N . ALA A 1 85 ? -2.924 8.085 5.460 1.00 74.75 85 ALA A N 1
ATOM 656 C CA . ALA A 1 85 ? -2.477 7.129 6.471 1.00 74.75 85 ALA A CA 1
ATOM 657 C C . ALA A 1 85 ? -2.516 7.728 7.890 1.00 74.75 85 ALA A C 1
ATOM 659 O O . ALA A 1 85 ? -2.949 7.064 8.833 1.00 74.75 85 ALA A O 1
ATOM 660 N N . LYS A 1 86 ? -2.118 8.996 8.048 1.00 82.81 86 LYS A N 1
ATOM 661 C CA . LYS A 1 86 ? -2.174 9.712 9.329 1.00 82.81 86 LYS A CA 1
ATOM 662 C C . LYS A 1 86 ? -3.613 9.954 9.793 1.00 82.81 86 LYS A C 1
ATOM 664 O O . LYS A 1 86 ? -3.898 9.806 10.979 1.00 82.81 86 LYS A O 1
ATOM 669 N N . GLU A 1 87 ? -4.522 10.291 8.884 1.00 88.56 87 GLU A N 1
ATOM 670 C CA . GLU A 1 87 ? -5.952 10.446 9.173 1.00 88.56 87 GLU A CA 1
ATOM 671 C C . GLU A 1 87 ? -6.588 9.126 9.611 1.00 88.56 87 GLU A C 1
ATOM 673 O O . GLU A 1 87 ? -7.300 9.096 10.615 1.00 88.56 87 GLU A O 1
ATOM 678 N N . LEU A 1 88 ? -6.284 8.022 8.921 1.00 83.94 88 LEU A N 1
ATOM 679 C CA . LEU A 1 88 ? -6.753 6.689 9.305 1.00 83.94 88 LEU A CA 1
ATOM 680 C C . LEU A 1 88 ? -6.236 6.282 10.687 1.00 83.94 88 LEU A C 1
ATOM 682 O O . LEU A 1 88 ? -7.012 5.793 11.508 1.00 83.94 88 LEU A O 1
ATOM 686 N N . PHE A 1 89 ? -4.956 6.531 10.965 1.00 89.50 89 PHE A N 1
ATOM 687 C CA . PHE A 1 89 ? -4.367 6.257 12.273 1.00 89.50 89 PHE A CA 1
ATOM 688 C C . PHE A 1 89 ? -5.040 7.073 13.384 1.00 89.50 89 PHE A C 1
ATOM 690 O O . PHE A 1 89 ? -5.423 6.524 14.416 1.00 89.50 89 PHE A O 1
ATOM 697 N N . ASN A 1 90 ? -5.249 8.373 13.160 1.00 88.31 90 ASN A N 1
ATOM 698 C CA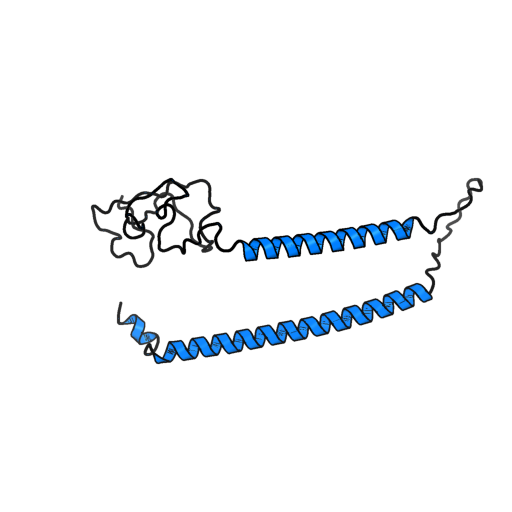 . ASN A 1 90 ? -5.939 9.230 14.122 1.00 88.31 90 ASN A CA 1
ATOM 699 C C . ASN A 1 90 ? -7.374 8.756 14.370 1.00 88.31 90 ASN A C 1
ATOM 701 O O . ASN A 1 90 ? -7.797 8.694 15.518 1.00 88.31 90 ASN A O 1
ATOM 705 N N . ARG A 1 91 ? -8.098 8.357 13.318 1.00 85.69 91 ARG A N 1
ATOM 706 C CA . ARG A 1 91 ? -9.467 7.845 13.439 1.00 85.69 91 ARG A CA 1
ATOM 707 C C . ARG A 1 91 ? -9.526 6.545 14.242 1.00 85.69 91 ARG A C 1
ATOM 709 O O . ARG A 1 91 ? -10.405 6.397 15.083 1.00 85.69 91 ARG A O 1
ATOM 716 N N . GLN A 1 92 ? -8.583 5.627 14.021 1.00 84.38 92 GLN A N 1
ATOM 717 C CA . GLN A 1 92 ? -8.472 4.400 14.818 1.00 84.38 92 GLN A CA 1
ATOM 718 C C . GLN A 1 92 ? -8.176 4.701 16.287 1.00 84.38 92 GLN A C 1
ATOM 720 O O . GLN A 1 92 ? -8.778 4.090 17.166 1.00 84.38 92 GLN A O 1
ATOM 725 N N . LYS A 1 93 ? -7.295 5.671 16.553 1.00 90.88 93 LYS A N 1
ATOM 726 C CA . LYS A 1 93 ? -6.981 6.103 17.914 1.00 90.88 93 LYS A CA 1
ATOM 727 C C . LYS A 1 93 ? -8.206 6.682 18.627 1.00 90.88 93 LYS A C 1
ATOM 729 O O . LYS A 1 93 ? -8.477 6.284 19.750 1.00 90.88 93 LYS A O 1
ATOM 734 N N . THR A 1 94 ? -8.976 7.550 17.969 1.00 89.50 94 THR A N 1
ATOM 735 C CA . THR A 1 94 ? -10.199 8.122 18.557 1.00 89.50 94 THR A CA 1
ATOM 736 C C . THR A 1 94 ? -11.226 7.045 18.897 1.00 89.50 94 THR A C 1
ATOM 738 O O . THR A 1 94 ? -11.784 7.071 19.986 1.00 89.50 94 THR A O 1
ATOM 741 N N . ILE A 1 95 ? -11.424 6.060 18.014 1.00 89.31 95 ILE A N 1
ATOM 742 C CA . ILE A 1 95 ? -12.334 4.933 18.279 1.00 89.31 95 ILE A CA 1
ATOM 743 C C . ILE A 1 95 ? -11.847 4.114 19.482 1.00 89.31 95 ILE A C 1
ATOM 745 O O . ILE A 1 95 ? -12.647 3.737 20.332 1.00 89.31 95 ILE A O 1
ATOM 749 N N . ALA A 1 96 ? -10.542 3.846 19.577 1.00 87.69 96 ALA A N 1
ATOM 750 C CA . ALA A 1 96 ? -9.980 3.120 20.713 1.00 87.69 96 ALA A CA 1
ATOM 751 C C . ALA A 1 96 ? -10.166 3.887 22.035 1.00 87.69 96 ALA A C 1
ATOM 753 O O . ALA A 1 96 ? -10.553 3.282 23.033 1.00 87.69 96 ALA A O 1
ATOM 754 N N . ASP A 1 97 ? -9.950 5.205 22.027 1.00 86.38 97 ASP A N 1
ATOM 755 C CA . ASP A 1 97 ? -10.137 6.063 23.200 1.00 86.38 97 ASP A CA 1
ATOM 756 C C . ASP A 1 97 ? -11.622 6.128 23.625 1.00 86.38 97 ASP A C 1
ATOM 758 O O . ASP A 1 97 ? -11.924 6.037 24.815 1.00 86.38 97 ASP A O 1
ATOM 762 N N . GLU A 1 98 ? -12.564 6.205 22.676 1.00 87.69 98 GLU A N 1
ATOM 763 C CA . GLU A 1 98 ? -14.012 6.168 22.953 1.00 87.69 98 GLU A CA 1
ATOM 764 C C . GLU A 1 98 ? -14.461 4.830 23.555 1.00 87.69 98 GLU A C 1
ATOM 766 O O . GLU A 1 98 ? -15.236 4.805 24.516 1.00 87.69 98 GLU A O 1
ATOM 771 N N . VAL A 1 99 ? -13.951 3.710 23.035 1.00 86.75 99 VAL A N 1
ATOM 772 C CA . VAL A 1 99 ? -14.228 2.378 23.593 1.00 86.75 99 VAL A CA 1
ATOM 773 C C . VAL A 1 99 ? -13.672 2.268 25.014 1.00 86.75 99 VAL A C 1
ATOM 775 O O . VAL A 1 99 ? -14.363 1.769 25.900 1.00 86.75 99 VAL A O 1
ATOM 778 N N . LEU A 1 100 ? -12.463 2.779 25.260 1.00 86.88 100 LEU A N 1
ATOM 779 C CA . LEU A 1 100 ? -11.847 2.765 26.588 1.00 86.88 100 LEU A CA 1
ATOM 780 C C . LEU A 1 100 ? -12.655 3.589 27.607 1.00 86.88 100 LEU A C 1
ATOM 782 O O . LEU A 1 100 ? -12.889 3.142 28.729 1.00 86.88 100 LEU A O 1
ATOM 786 N N . LEU A 1 101 ? -13.125 4.775 27.209 1.00 83.69 101 LEU A N 1
ATOM 787 C CA . LEU A 1 101 ? -13.974 5.637 28.040 1.00 83.69 101 LEU A CA 1
ATOM 788 C C . LEU A 1 101 ? -15.333 4.995 28.351 1.00 83.69 101 LEU A C 1
ATOM 790 O O . LEU A 1 101 ? -15.829 5.111 29.473 1.00 83.69 101 LEU A O 1
ATOM 794 N N . SER A 1 102 ? -15.911 4.290 27.379 1.00 76.69 102 SER A N 1
ATOM 795 C CA . SER A 1 102 ? -17.182 3.569 27.536 1.00 76.69 102 SER A CA 1
ATOM 796 C C . SER A 1 102 ? -17.064 2.389 28.507 1.00 76.69 102 SER A C 1
ATOM 798 O O . SER A 1 102 ? -17.997 2.107 29.253 1.00 76.69 102 SER A O 1
ATOM 800 N N . LEU A 1 103 ? -15.909 1.715 28.536 1.00 75.94 103 LEU A N 1
ATOM 801 C CA . LEU A 1 103 ? -15.644 0.635 29.490 1.00 75.94 103 LEU A CA 1
ATOM 802 C C . LEU A 1 103 ? -15.495 1.167 30.923 1.00 75.94 103 LEU A C 1
ATOM 804 O O . LEU A 1 103 ? -16.086 0.607 31.841 1.00 75.94 103 LEU A O 1
ATOM 808 N N . ASN A 1 104 ? -14.789 2.286 31.108 1.00 72.94 104 ASN A N 1
ATOM 809 C CA . ASN A 1 104 ? -14.590 2.879 32.437 1.00 72.94 104 ASN A CA 1
ATOM 810 C C . ASN A 1 104 ? -15.884 3.462 33.032 1.00 72.94 104 ASN A C 1
ATOM 812 O O . ASN A 1 104 ? -16.102 3.393 34.238 1.00 72.94 104 ASN A O 1
ATOM 816 N N . THR A 1 105 ? -16.775 4.007 32.200 1.00 70.38 105 THR A N 1
ATOM 817 C CA . THR A 1 105 ? -18.069 4.544 32.668 1.00 70.38 105 THR A CA 1
ATOM 818 C C . THR A 1 105 ? -19.064 3.455 33.082 1.00 70.38 105 THR A C 1
ATOM 820 O O . THR A 1 105 ? -19.982 3.725 33.858 1.00 70.38 105 THR A O 1
ATOM 823 N N . PHE A 1 106 ? -18.872 2.213 32.629 1.00 58.56 106 PHE A N 1
ATOM 824 C CA . PHE A 1 106 ? -19.714 1.086 33.027 1.00 58.56 106 PHE A CA 1
ATOM 825 C C . PHE A 1 106 ? -19.399 0.576 34.445 1.00 58.56 106 PHE A C 1
ATOM 827 O O . PHE A 1 106 ? -20.293 0.068 35.119 1.00 58.56 106 PHE A O 1
ATOM 834 N N . GLU A 1 107 ? -18.167 0.755 34.934 1.00 58.38 107 GLU A N 1
ATOM 835 C CA . GLU A 1 107 ? -17.766 0.312 36.279 1.00 58.38 107 GLU A CA 1
ATOM 836 C C . GLU A 1 107 ? -18.230 1.263 37.398 1.00 58.38 107 GLU A C 1
ATOM 838 O O . GLU A 1 107 ? -18.512 0.815 38.509 1.00 58.38 107 GLU A O 1
ATOM 843 N N . GLU A 1 108 ? -18.390 2.562 37.122 1.00 54.56 108 GLU A N 1
ATOM 844 C CA . GLU A 1 108 ? -18.728 3.555 38.158 1.00 54.56 108 GLU A CA 1
ATOM 845 C C . GLU A 1 108 ? -20.235 3.677 38.458 1.00 54.56 108 GLU A C 1
ATOM 847 O O . GLU A 1 108 ? -20.616 4.215 39.498 1.00 54.56 108 GLU A O 1
ATOM 852 N N . SER A 1 109 ? -21.118 3.157 37.598 1.00 52.28 109 SER A N 1
ATOM 853 C CA . SER A 1 109 ? -22.573 3.358 37.739 1.00 52.28 109 SER A CA 1
ATOM 854 C C . SER A 1 109 ? -23.303 2.340 38.633 1.00 52.28 109 SER A C 1
ATOM 856 O O . SER A 1 109 ? -24.484 2.537 38.910 1.00 52.28 109 SER A O 1
ATOM 858 N N . ASN A 1 110 ? -22.624 1.307 39.153 1.00 52.34 110 ASN A N 1
ATOM 859 C CA . ASN A 1 110 ? -23.268 0.223 39.920 1.00 52.34 110 ASN A CA 1
ATOM 860 C C . ASN A 1 110 ? -22.756 0.006 41.357 1.00 52.34 110 ASN A C 1
ATOM 862 O O . ASN A 1 110 ? -23.128 -0.982 41.989 1.00 52.34 110 ASN A O 1
ATOM 866 N N . VAL A 1 111 ? -21.968 0.921 41.932 1.00 51.28 111 VAL A N 1
ATOM 867 C CA . VAL A 1 111 ? -21.483 0.779 43.321 1.00 51.28 111 VAL A CA 1
ATOM 868 C C . VAL A 1 111 ? -21.989 1.915 44.212 1.00 51.28 111 VAL A C 1
ATOM 870 O O . VAL A 1 111 ? -21.226 2.711 44.745 1.00 51.28 111 VAL A O 1
ATOM 873 N N . SER A 1 112 ? -23.307 1.976 44.419 1.00 45.84 112 SER A N 1
ATOM 874 C CA . SER A 1 112 ? -23.882 2.633 45.602 1.00 45.84 112 SER A CA 1
ATOM 875 C C . SER A 1 112 ? -24.236 1.561 46.634 1.00 45.84 112 SER A C 1
ATOM 877 O O . SER A 1 112 ? -25.396 1.250 46.888 1.00 45.84 112 SER A O 1
ATOM 879 N N . GLY A 1 113 ? -23.198 0.918 47.170 1.00 50.34 113 GLY A N 1
ATOM 880 C CA . GLY A 1 113 ? -23.308 0.013 48.308 1.00 50.34 113 GLY A CA 1
ATOM 881 C C . GLY A 1 113 ? -23.178 0.813 49.597 1.00 50.34 113 GLY A C 1
ATOM 882 O O . GLY A 1 113 ? -22.110 1.331 49.909 1.00 50.34 113 GLY A O 1
ATOM 883 N N . THR A 1 114 ? -24.272 0.940 50.339 1.00 48.38 114 THR A N 1
ATOM 884 C CA . THR A 1 114 ? -24.296 1.494 51.695 1.00 48.38 114 THR A CA 1
ATOM 885 C C . THR A 1 114 ? -23.370 0.697 52.615 1.00 48.38 114 THR A C 1
ATOM 887 O O . THR A 1 114 ? -23.597 -0.491 52.839 1.00 48.38 114 THR A O 1
ATOM 890 N N . SER A 1 115 ? -22.348 1.354 53.167 1.00 47.62 115 SER A N 1
ATOM 891 C CA . SER A 1 115 ? -21.467 0.786 54.190 1.00 47.62 115 SER A CA 1
ATOM 892 C C . SER A 1 115 ? -22.237 0.506 55.480 1.00 47.62 115 SER A C 1
ATOM 894 O O . SER A 1 115 ? -22.531 1.420 56.249 1.00 47.62 115 SER A O 1
ATOM 896 N N . THR A 1 116 ? -22.517 -0.765 55.746 1.00 55.00 116 THR A N 1
ATOM 897 C CA . THR A 1 116 ? -22.776 -1.270 57.097 1.00 55.00 116 THR A CA 1
ATOM 898 C C . THR A 1 116 ? -21.581 -2.103 57.530 1.00 55.00 116 THR A C 1
ATOM 900 O O . THR A 1 116 ? -21.329 -3.171 56.973 1.00 55.00 116 THR A O 1
ATOM 903 N N . GLU A 1 117 ? -20.834 -1.595 58.512 1.00 59.44 117 GLU A N 1
ATOM 904 C CA . GLU A 1 117 ? -19.814 -2.353 59.235 1.00 59.44 117 GLU A CA 1
ATOM 905 C C . GLU A 1 117 ? -20.434 -3.647 59.766 1.00 59.44 117 GLU A C 1
ATOM 907 O O . GLU A 1 117 ? -21.408 -3.623 60.519 1.00 59.44 117 GLU A O 1
ATOM 912 N N . THR A 1 118 ? -19.890 -4.795 59.368 1.00 54.84 118 THR A N 1
ATOM 913 C CA . THR A 1 118 ? -20.138 -6.044 60.084 1.00 54.84 118 THR A CA 1
ATOM 914 C C . THR A 1 118 ? -18.860 -6.851 60.213 1.00 54.84 118 THR A C 1
ATOM 916 O O . THR A 1 118 ? -18.022 -6.914 59.316 1.00 54.84 118 THR A O 1
ATOM 919 N N . ASP A 1 119 ? -18.742 -7.394 61.414 1.00 49.94 119 ASP A N 1
ATOM 920 C CA . ASP A 1 119 ? -17.622 -8.099 62.000 1.00 49.94 119 ASP A CA 1
ATOM 921 C C . ASP A 1 119 ? -17.221 -9.354 61.208 1.00 49.94 119 ASP A C 1
ATOM 923 O O . ASP A 1 119 ? -18.017 -9.962 60.489 1.00 49.94 119 ASP A O 1
ATOM 927 N N . ARG A 1 120 ? -15.953 -9.737 61.352 1.00 58.84 120 ARG A N 1
ATOM 928 C CA . ARG A 1 120 ? -15.295 -10.810 60.600 1.00 58.84 120 ARG A CA 1
ATOM 929 C C . ARG A 1 120 ? -16.010 -12.148 60.803 1.00 58.84 120 ARG A C 1
ATOM 931 O O . ARG A 1 120 ? -15.881 -12.765 61.857 1.00 58.84 120 ARG A O 1
ATOM 938 N N . SER A 1 121 ? -16.656 -12.654 59.756 1.00 53.06 121 SER A N 1
ATOM 939 C CA . SER A 1 121 ? -17.103 -14.045 59.681 1.00 53.06 121 SER A CA 1
ATOM 940 C C . SER A 1 121 ? -16.712 -14.642 58.332 1.00 53.06 121 SER A C 1
ATOM 942 O O . SER A 1 121 ? -17.043 -14.098 57.280 1.00 53.06 121 SER A O 1
ATOM 944 N N . MET A 1 122 ? -15.947 -15.735 58.374 1.00 57.94 122 MET A N 1
ATOM 945 C CA . MET A 1 122 ? -15.577 -16.525 57.202 1.00 57.94 122 MET A CA 1
ATOM 946 C C . MET A 1 122 ? -16.821 -17.216 56.641 1.00 57.94 122 MET A C 1
ATOM 948 O O . MET A 1 122 ? -17.305 -18.177 57.233 1.00 57.94 122 MET A O 1
ATOM 952 N N . CYS A 1 123 ? -17.292 -16.765 55.482 1.00 50.44 123 CYS A N 1
ATOM 953 C CA . CYS A 1 123 ? -18.285 -17.475 54.687 1.00 50.44 123 CYS A CA 1
ATOM 954 C C . CYS A 1 123 ? -17.919 -17.298 53.212 1.00 50.44 123 CYS A C 1
ATOM 956 O O . CYS A 1 123 ? -17.979 -16.177 52.704 1.00 50.44 123 CYS A O 1
ATOM 958 N N . ASP A 1 124 ? -17.564 -18.390 52.531 1.00 52.09 124 ASP A N 1
ATOM 959 C CA . ASP A 1 124 ? -17.494 -18.462 51.070 1.00 52.09 124 ASP A CA 1
ATOM 960 C C . ASP A 1 124 ? -18.835 -18.006 50.483 1.00 52.09 124 ASP A C 1
ATOM 962 O O . ASP A 1 124 ? -19.797 -18.766 50.397 1.00 52.09 124 ASP A O 1
ATOM 966 N N . THR A 1 125 ? -18.923 -16.732 50.120 1.00 55.06 125 THR A N 1
ATOM 967 C CA . THR A 1 125 ? -20.067 -16.177 49.405 1.00 55.06 125 THR A CA 1
ATOM 968 C C . THR A 1 125 ? -19.600 -15.952 47.987 1.00 55.06 125 THR A C 1
ATOM 970 O O . THR A 1 125 ? -18.910 -14.989 47.669 1.00 55.06 125 THR A O 1
ATOM 973 N N . SER A 1 126 ? -19.934 -16.920 47.138 1.00 56.50 126 SER A N 1
ATOM 974 C CA . SER A 1 126 ? -19.871 -16.778 45.693 1.00 56.50 126 SER A CA 1
ATOM 975 C C . SER A 1 126 ? -20.774 -15.599 45.342 1.00 56.50 126 SER A C 1
ATOM 977 O O . SER A 1 126 ? -21.998 -15.710 45.381 1.00 56.50 126 SER A O 1
ATOM 979 N N . THR A 1 127 ? -20.177 -14.442 45.071 1.00 57.25 127 THR A N 1
ATOM 980 C CA . THR A 1 127 ? -20.872 -13.286 44.517 1.00 57.25 127 THR A CA 1
ATOM 981 C C . THR A 1 127 ? -21.323 -13.658 43.113 1.00 57.25 127 THR A C 1
ATOM 983 O O . THR A 1 127 ? -20.606 -13.498 42.129 1.00 57.25 127 THR A O 1
ATOM 986 N N . GLN A 1 128 ? -22.516 -14.240 43.035 1.00 52.06 128 GLN A N 1
ATOM 987 C CA . GLN A 1 128 ? -23.239 -14.439 41.797 1.00 52.06 128 GLN A CA 1
ATOM 988 C C . GLN A 1 128 ? -23.641 -13.050 41.302 1.00 52.06 128 GLN A C 1
ATOM 990 O O . GLN A 1 128 ? -24.584 -12.441 41.799 1.00 52.06 128 GLN A O 1
ATOM 995 N N . THR A 1 129 ? -22.846 -12.499 40.388 1.00 58.94 129 THR A N 1
ATOM 996 C CA . THR A 1 129 ? -23.222 -11.303 39.648 1.00 58.94 129 THR A CA 1
ATOM 997 C C . THR A 1 129 ? -24.377 -11.694 38.737 1.00 58.94 129 THR A C 1
ATOM 999 O O . THR A 1 129 ? -24.185 -12.363 37.722 1.00 58.94 129 THR A O 1
ATOM 1002 N N . ASP A 1 130 ? -25.596 -11.329 39.134 1.00 60.88 130 ASP A N 1
ATOM 1003 C CA . ASP A 1 130 ? -26.781 -11.434 38.288 1.00 60.88 130 ASP A CA 1
ATOM 1004 C C . ASP A 1 130 ? -26.614 -10.463 37.115 1.00 60.88 130 ASP A C 1
ATOM 1006 O O . ASP A 1 130 ? -27.043 -9.310 37.139 1.00 60.88 130 ASP A O 1
ATOM 1010 N N . ILE A 1 131 ? -25.909 -10.922 36.083 1.00 72.06 131 ILE A N 1
ATOM 1011 C CA . ILE A 1 131 ? -25.910 -10.272 34.782 1.00 72.06 131 ILE A CA 1
ATOM 1012 C C . ILE A 1 131 ? -27.331 -10.422 34.255 1.00 72.06 131 ILE A C 1
ATOM 1014 O O . ILE A 1 131 ? -27.785 -11.536 33.985 1.00 72.06 131 ILE A O 1
ATOM 1018 N N . ASP A 1 132 ? -28.027 -9.295 34.132 1.00 81.00 132 ASP A N 1
ATOM 1019 C CA . ASP A 1 132 ? -29.385 -9.254 33.612 1.00 81.00 132 ASP A CA 1
ATOM 1020 C C . ASP A 1 132 ? -29.436 -9.975 32.255 1.00 81.00 132 ASP A C 1
ATOM 1022 O O . ASP A 1 132 ? -28.683 -9.674 31.320 1.00 81.00 132 ASP A O 1
ATOM 1026 N N . VAL A 1 133 ? -30.329 -10.960 32.152 1.00 86.19 133 VAL A N 1
ATOM 1027 C CA . VAL A 1 133 ? -30.526 -11.785 30.953 1.00 86.19 133 VAL A CA 1
ATOM 1028 C C . VAL A 1 133 ? -30.810 -10.907 29.730 1.00 86.19 133 VAL A C 1
ATOM 1030 O O . VAL A 1 133 ? -30.426 -11.274 28.617 1.00 86.19 133 VAL A O 1
ATOM 1033 N N . SER A 1 134 ? -31.411 -9.728 29.927 1.00 84.31 134 SER A N 1
ATOM 1034 C CA . SER A 1 134 ? -31.632 -8.743 28.865 1.00 84.31 134 SER A CA 1
ATOM 1035 C C . SER A 1 134 ? -30.320 -8.242 28.249 1.00 84.31 134 SER A C 1
ATOM 1037 O O . SER A 1 134 ? -30.185 -8.203 27.025 1.00 84.31 134 SER A O 1
ATOM 1039 N N . ILE A 1 135 ? -29.318 -7.930 29.079 1.00 86.94 135 ILE A N 1
ATOM 1040 C CA . ILE A 1 135 ? -27.998 -7.462 28.625 1.00 86.94 135 ILE A CA 1
ATOM 1041 C C . ILE A 1 135 ? -27.293 -8.581 27.852 1.00 86.94 135 ILE A C 1
ATOM 1043 O O . ILE A 1 135 ? -26.715 -8.357 26.787 1.00 86.94 135 ILE A O 1
ATOM 1047 N N . LEU A 1 136 ? -27.393 -9.819 28.344 1.00 88.44 136 LEU A N 1
ATOM 1048 C CA . LEU A 1 136 ? -26.797 -10.973 27.675 1.00 88.44 136 LEU A CA 1
ATOM 1049 C C . LEU A 1 136 ? -27.410 -11.208 26.282 1.00 88.44 136 LEU A C 1
ATOM 1051 O O . LEU A 1 136 ? -26.696 -11.544 25.334 1.00 88.44 136 LEU A O 1
ATOM 1055 N N . GLN A 1 137 ? -28.725 -11.016 26.135 1.00 91.38 137 GLN A N 1
ATOM 1056 C CA . GLN A 1 137 ? -29.412 -11.128 24.846 1.00 91.38 137 GLN A CA 1
ATOM 1057 C C . GLN A 1 137 ? -28.971 -10.047 23.856 1.00 91.38 137 GLN A C 1
ATOM 1059 O O . GLN A 1 137 ? -28.748 -10.357 22.683 1.00 91.38 137 GLN A O 1
ATOM 1064 N N . GLU A 1 138 ? -28.795 -8.809 24.316 1.00 95.00 138 GLU A N 1
ATOM 1065 C CA . GLU A 1 138 ? -28.313 -7.709 23.480 1.00 95.00 138 GLU A CA 1
ATOM 1066 C C . GLU A 1 138 ? -26.878 -7.956 22.991 1.00 95.00 138 GLU A C 1
ATOM 1068 O O . GLU A 1 138 ? -26.598 -7.843 21.795 1.00 95.00 138 GLU A O 1
ATOM 1073 N N . ILE A 1 139 ? -25.987 -8.415 23.875 1.00 92.50 139 ILE A N 1
ATOM 1074 C CA . ILE A 1 139 ? -24.612 -8.804 23.519 1.00 92.50 139 ILE A CA 1
ATOM 1075 C C . ILE A 1 139 ? -24.605 -9.945 22.490 1.00 92.50 139 ILE A C 1
ATOM 1077 O O . ILE A 1 139 ? -23.809 -9.962 21.548 1.00 92.50 139 ILE A O 1
ATOM 1081 N N . LEU A 1 140 ? -25.496 -10.928 22.628 1.00 94.56 140 LEU A N 1
ATOM 1082 C CA . LEU A 1 140 ? -25.608 -12.007 21.646 1.00 94.56 140 LEU A CA 1
ATOM 1083 C C . LEU A 1 140 ? -26.128 -11.505 20.292 1.00 94.56 140 LEU A C 1
ATOM 1085 O O . LEU A 1 140 ? -25.679 -11.995 19.251 1.00 94.56 140 LEU A O 1
ATOM 1089 N N . ALA A 1 141 ? -27.046 -10.538 20.282 1.00 94.88 141 ALA A N 1
ATOM 1090 C CA . ALA A 1 141 ? -27.564 -9.937 19.056 1.00 94.88 141 ALA A CA 1
ATOM 1091 C C . ALA A 1 141 ? -26.481 -9.133 18.318 1.00 94.88 141 ALA A C 1
ATOM 1093 O O . ALA A 1 141 ? -26.282 -9.334 17.116 1.00 94.88 141 ALA A O 1
ATOM 1094 N N . THR A 1 142 ? -25.721 -8.302 19.037 1.00 96.25 142 THR A N 1
ATOM 1095 C CA . THR A 1 142 ? -24.616 -7.516 18.465 1.00 96.25 142 THR A CA 1
ATOM 1096 C C . THR A 1 142 ? -23.505 -8.416 17.931 1.00 96.25 142 THR A C 1
ATOM 1098 O O . THR A 1 142 ? -23.064 -8.236 16.797 1.00 96.25 142 THR A O 1
ATOM 1101 N N . ASN A 1 143 ? -23.128 -9.472 18.659 1.00 93.31 143 ASN A N 1
ATOM 1102 C CA . ASN A 1 143 ? -22.144 -10.450 18.184 1.00 93.31 143 ASN A CA 1
ATOM 1103 C C . ASN A 1 143 ? -22.579 -11.157 16.892 1.00 93.31 143 ASN A C 1
ATOM 1105 O O . ASN A 1 143 ? -21.758 -11.390 16.001 1.00 93.31 143 ASN A O 1
ATOM 1109 N N . ARG A 1 144 ? -23.872 -11.481 16.747 1.00 95.75 144 ARG A N 1
ATOM 1110 C CA . ARG A 1 144 ? -24.400 -12.035 15.488 1.00 95.75 144 ARG A CA 1
ATOM 1111 C C . ARG A 1 144 ? -24.284 -11.033 14.344 1.00 95.75 144 ARG A C 1
ATOM 1113 O O . ARG A 1 144 ? -23.877 -11.421 13.252 1.00 95.75 144 ARG A O 1
ATOM 1120 N N . GLN A 1 145 ? -24.608 -9.767 14.587 1.00 96.94 145 GLN A N 1
ATOM 1121 C CA . GLN A 1 145 ? -24.519 -8.718 13.574 1.00 96.94 145 GLN A CA 1
ATOM 1122 C C . GLN A 1 145 ? -23.070 -8.467 13.132 1.00 96.94 145 GLN A C 1
ATOM 1124 O O . GLN A 1 145 ? -22.800 -8.424 11.932 1.00 96.94 145 GLN A O 1
ATOM 1129 N N . ILE A 1 146 ? -22.133 -8.387 14.082 1.00 95.75 146 ILE A N 1
ATOM 1130 C CA . ILE A 1 146 ? -20.695 -8.249 13.804 1.00 95.75 146 ILE A CA 1
ATOM 1131 C C . ILE A 1 146 ? -20.206 -9.423 12.953 1.00 95.75 146 ILE A C 1
ATOM 1133 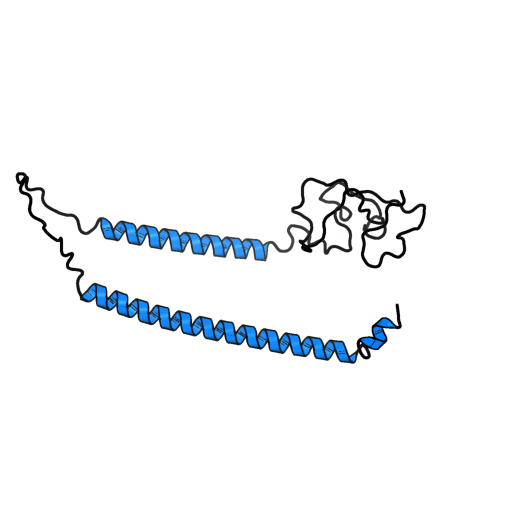O O . ILE A 1 146 ? -19.502 -9.224 11.964 1.00 95.75 146 ILE A O 1
ATOM 1137 N N . LYS A 1 147 ? -20.628 -10.651 13.279 1.00 96.94 147 LYS A N 1
ATOM 1138 C CA . LYS A 1 147 ? -20.259 -11.839 12.503 1.00 96.94 147 LYS A CA 1
ATOM 1139 C C . LYS A 1 147 ? -20.720 -11.746 11.044 1.00 96.94 147 LYS A C 1
ATOM 1141 O O . LYS A 1 147 ? -19.929 -12.002 10.143 1.00 96.94 147 LYS A O 1
ATOM 1146 N N . VAL A 1 148 ? -21.956 -11.305 10.803 1.00 97.12 148 VAL A N 1
ATOM 1147 C CA . VAL A 1 148 ? -22.482 -11.098 9.440 1.00 97.12 148 VAL A CA 1
ATOM 1148 C C . VAL A 1 148 ? -21.683 -10.032 8.678 1.00 97.12 148 VAL A C 1
ATOM 1150 O O . VAL A 1 148 ? -21.410 -10.198 7.487 1.00 97.12 148 VAL A O 1
ATOM 1153 N N . GLN A 1 149 ? -21.274 -8.949 9.345 1.00 97.31 149 GLN A N 1
ATOM 1154 C CA . GLN A 1 149 ? -20.440 -7.913 8.726 1.00 97.31 149 GLN A CA 1
ATOM 1155 C C . GLN A 1 149 ? -19.050 -8.439 8.351 1.00 97.31 149 GLN A C 1
ATOM 1157 O O . GLN A 1 149 ? -18.589 -8.183 7.240 1.00 97.31 149 GLN A O 1
ATOM 1162 N N . ILE A 1 150 ? -18.411 -9.219 9.229 1.00 96.00 150 ILE A N 1
ATOM 1163 C CA . ILE A 1 150 ? -17.112 -9.849 8.952 1.00 96.00 150 ILE A CA 1
ATOM 1164 C C . ILE A 1 150 ? -17.211 -10.769 7.731 1.00 96.00 150 ILE A C 1
ATOM 1166 O O . ILE A 1 150 ? -16.395 -10.652 6.819 1.00 96.00 150 ILE A O 1
ATOM 1170 N N . ASP A 1 151 ? -18.233 -11.626 7.672 1.00 96.75 151 ASP A N 1
ATOM 1171 C CA . ASP A 1 151 ? -18.434 -12.547 6.548 1.00 96.75 151 ASP A CA 1
ATOM 1172 C C . ASP A 1 151 ? -18.669 -11.795 5.223 1.00 96.75 151 ASP A C 1
ATOM 1174 O O . ASP A 1 151 ? -18.250 -12.242 4.154 1.00 96.75 151 ASP A O 1
ATOM 1178 N N . THR A 1 152 ? -19.325 -10.632 5.277 1.00 97.50 152 THR A N 1
ATOM 1179 C CA . THR A 1 152 ? -19.567 -9.782 4.100 1.00 97.50 152 THR A CA 1
ATOM 1180 C C . THR A 1 152 ? -18.268 -9.149 3.601 1.00 97.50 152 THR A C 1
ATOM 1182 O O . THR A 1 152 ? -17.940 -9.269 2.422 1.00 97.50 152 THR A O 1
ATOM 1185 N N . LEU A 1 153 ? -17.480 -8.560 4.504 1.00 97.00 153 LEU A N 1
ATOM 1186 C CA . LEU A 1 153 ? -16.186 -7.957 4.171 1.00 97.00 153 LEU A CA 1
ATOM 1187 C C . LEU A 1 153 ? -15.179 -8.991 3.649 1.00 97.00 153 LEU A C 1
ATOM 1189 O O . LEU A 1 153 ? -14.390 -8.693 2.754 1.00 97.00 153 LEU A O 1
ATOM 1193 N N . GLN A 1 154 ? -15.208 -10.219 4.173 1.00 97.25 154 GLN A N 1
ATOM 1194 C CA . GLN A 1 154 ? -14.376 -11.309 3.660 1.00 97.25 154 GLN A CA 1
ATOM 1195 C C . GLN A 1 154 ? -14.729 -11.653 2.209 1.00 97.25 154 GLN A C 1
ATOM 1197 O O . GLN A 1 154 ? -13.830 -11.757 1.377 1.00 97.25 154 GLN A O 1
ATOM 1202 N N . LYS A 1 155 ? -16.022 -11.731 1.873 1.00 97.88 155 LYS A N 1
ATOM 1203 C CA . LYS A 1 155 ? -16.464 -11.955 0.488 1.00 97.88 155 LYS A CA 1
ATOM 1204 C C . LYS A 1 155 ? -16.041 -10.827 -0.451 1.00 97.88 155 LYS A C 1
ATOM 1206 O O . LYS A 1 155 ? -15.607 -11.106 -1.565 1.00 97.88 155 LYS A O 1
ATOM 1211 N N . GLU A 1 156 ? -16.143 -9.572 -0.018 1.00 97.81 156 GLU A N 1
ATOM 1212 C CA . GLU A 1 156 ? -15.692 -8.420 -0.812 1.00 97.81 156 GLU A CA 1
ATOM 1213 C C . GLU A 1 156 ? -14.181 -8.453 -1.055 1.00 97.81 156 GLU A C 1
ATOM 1215 O O . GLU A 1 156 ? -13.725 -8.250 -2.181 1.00 97.81 156 GLU A O 1
ATOM 1220 N N . LYS A 1 157 ? -13.395 -8.773 -0.022 1.00 97.31 157 LYS A N 1
ATOM 1221 C CA . LYS A 1 157 ? -11.946 -8.952 -0.148 1.00 97.31 157 LYS A CA 1
ATOM 1222 C C . LYS A 1 157 ? -11.605 -10.043 -1.164 1.00 97.31 157 LYS A C 1
ATOM 1224 O O . LYS A 1 157 ? -10.761 -9.818 -2.030 1.00 97.31 157 LYS A O 1
ATOM 1229 N N . ASP A 1 158 ? -12.243 -11.205 -1.065 1.00 96.75 158 ASP A N 1
ATOM 1230 C CA . ASP A 1 158 ? -11.983 -12.328 -1.969 1.00 96.75 158 ASP A CA 1
ATOM 1231 C C . ASP A 1 158 ? -12.389 -11.991 -3.409 1.00 96.75 158 ASP A C 1
ATOM 1233 O O . ASP A 1 158 ? -11.674 -12.326 -4.356 1.00 96.75 158 ASP A O 1
ATOM 1237 N N . PHE A 1 159 ? -13.491 -11.260 -3.588 1.00 98.12 159 PHE A N 1
ATOM 1238 C CA . PHE A 1 159 ? -13.904 -10.736 -4.887 1.00 98.12 159 PHE A CA 1
ATOM 1239 C C . PHE A 1 159 ? -12.842 -9.807 -5.496 1.00 98.12 159 PHE A C 1
ATOM 1241 O O . PHE A 1 159 ? -12.428 -10.018 -6.636 1.00 98.12 159 PHE A O 1
ATOM 1248 N N . LEU A 1 160 ? -12.341 -8.832 -4.730 1.00 97.50 160 LEU A N 1
ATOM 1249 C CA . LEU A 1 160 ? -11.310 -7.896 -5.192 1.00 97.50 160 LEU A CA 1
ATOM 1250 C C . LEU A 1 160 ? -9.978 -8.590 -5.507 1.00 97.50 160 LEU A C 1
ATOM 1252 O O . LEU A 1 160 ? -9.306 -8.224 -6.469 1.00 97.50 160 LEU A O 1
ATOM 1256 N N . LEU A 1 161 ? -9.588 -9.601 -4.725 1.00 96.94 161 LEU A N 1
ATOM 1257 C CA . LEU A 1 161 ? -8.380 -10.386 -4.997 1.00 96.94 161 LEU A CA 1
ATOM 1258 C C . LEU A 1 161 ? -8.494 -11.176 -6.305 1.00 96.94 161 LEU A C 1
ATOM 1260 O O . LEU A 1 161 ? -7.532 -11.223 -7.074 1.00 96.94 161 LEU A O 1
ATOM 1264 N N . ASN A 1 162 ? -9.663 -11.756 -6.578 1.00 96.00 162 ASN A N 1
ATOM 1265 C CA . ASN A 1 162 ? -9.917 -12.464 -7.830 1.00 96.00 162 ASN A CA 1
ATOM 1266 C C . ASN A 1 162 ? -9.910 -11.515 -9.037 1.00 96.00 162 ASN A C 1
ATOM 1268 O O . ASN A 1 162 ? -9.308 -11.841 -10.060 1.00 96.00 162 ASN A O 1
ATOM 1272 N N . ASP A 1 163 ? -10.510 -10.329 -8.910 1.00 96.38 163 ASP A N 1
ATOM 1273 C CA . ASP A 1 163 ? -10.492 -9.307 -9.962 1.00 96.38 163 ASP A CA 1
ATOM 1274 C C . ASP A 1 163 ? -9.065 -8.805 -10.248 1.00 96.38 163 ASP A C 1
ATOM 1276 O O . ASP A 1 163 ? -8.632 -8.716 -11.400 1.00 96.38 163 ASP A O 1
ATOM 1280 N N . LEU A 1 164 ? -8.265 -8.566 -9.203 1.00 94.56 164 LEU A N 1
ATOM 1281 C CA . LEU A 1 164 ? -6.855 -8.202 -9.353 1.00 94.56 164 LEU A CA 1
ATOM 1282 C C . LEU A 1 164 ? -6.061 -9.300 -10.083 1.00 94.56 164 LEU A C 1
ATOM 1284 O O . LEU A 1 164 ? -5.260 -9.000 -10.971 1.00 94.56 164 LEU A O 1
ATOM 1288 N N . ALA A 1 165 ? -6.284 -10.567 -9.726 1.00 94.31 165 ALA A N 1
ATOM 1289 C CA . ALA A 1 165 ? -5.620 -11.704 -10.358 1.00 94.31 165 ALA A CA 1
ATOM 1290 C C . ALA A 1 165 ? -6.000 -11.845 -11.842 1.00 94.31 165 ALA A C 1
ATOM 1292 O O . ALA A 1 165 ? -5.123 -12.085 -12.677 1.00 94.31 165 ALA A O 1
ATOM 1293 N N . ALA A 1 166 ? -7.274 -11.639 -12.189 1.00 93.44 166 ALA A N 1
ATOM 1294 C CA . ALA A 1 166 ? -7.739 -11.633 -13.575 1.00 93.44 166 ALA A CA 1
ATOM 1295 C C . ALA A 1 166 ? -7.053 -10.524 -14.393 1.00 93.44 166 ALA A C 1
ATOM 1297 O O . ALA A 1 166 ? -6.456 -10.799 -15.435 1.00 93.44 166 ALA A O 1
ATOM 1298 N N . ASN A 1 167 ? -7.020 -9.298 -13.862 1.00 90.88 167 ASN A N 1
ATOM 1299 C CA . ASN A 1 167 ? -6.367 -8.155 -14.505 1.00 90.88 167 ASN A CA 1
ATOM 1300 C C . ASN A 1 167 ? -4.848 -8.350 -14.697 1.00 90.88 167 ASN A C 1
ATOM 1302 O O . ASN A 1 167 ? -4.267 -7.887 -15.684 1.00 90.88 167 ASN A O 1
ATOM 1306 N N . LEU A 1 168 ? -4.173 -9.029 -13.762 1.00 87.88 168 LEU A N 1
ATOM 1307 C CA . LEU A 1 168 ? -2.748 -9.355 -13.891 1.00 87.88 168 LEU A CA 1
ATOM 1308 C C . LEU A 1 168 ? -2.483 -10.363 -15.016 1.00 87.88 168 LEU A C 1
ATOM 1310 O O . LEU A 1 168 ? -1.518 -10.193 -15.765 1.00 87.88 168 LEU A O 1
ATOM 1314 N N . ASN A 1 169 ? -3.343 -11.371 -15.171 1.00 82.50 169 ASN A N 1
ATOM 1315 C CA . ASN A 1 169 ? -3.222 -12.350 -16.251 1.00 82.50 169 ASN A CA 1
ATOM 1316 C C . ASN A 1 169 ? -3.416 -11.697 -17.628 1.00 82.50 169 ASN A C 1
ATOM 1318 O O . ASN A 1 169 ? -2.603 -11.918 -18.525 1.00 82.50 169 ASN A O 1
ATOM 1322 N N . GLU A 1 170 ? -4.396 -10.800 -17.768 1.00 83.12 170 GLU A N 1
ATOM 1323 C CA . GLU A 1 170 ? -4.615 -10.062 -19.019 1.00 83.12 170 GLU A CA 1
ATOM 1324 C C . GLU A 1 170 ? -3.408 -9.194 -19.411 1.00 83.12 170 GLU A C 1
ATOM 1326 O O . GLU A 1 170 ? -3.017 -9.141 -20.581 1.00 83.12 170 GLU A O 1
ATOM 1331 N N . ARG A 1 171 ? -2.753 -8.538 -18.441 1.00 73.75 171 ARG A N 1
ATOM 1332 C CA . ARG A 1 171 ? -1.540 -7.745 -18.717 1.00 73.75 171 ARG A CA 1
ATOM 1333 C C . ARG A 1 171 ? -0.369 -8.599 -19.201 1.00 73.75 171 ARG A C 1
ATOM 1335 O O . ARG A 1 171 ? 0.383 -8.145 -20.069 1.00 73.75 171 ARG A O 1
ATOM 1342 N N . ASN A 1 172 ? -0.215 -9.811 -18.671 1.00 69.00 172 ASN A N 1
ATOM 1343 C CA . ASN A 1 172 ? 0.843 -10.730 -19.090 1.00 69.00 172 ASN A CA 1
ATOM 1344 C C . ASN A 1 172 ? 0.621 -11.234 -20.527 1.00 69.00 172 ASN A C 1
ATOM 1346 O O . ASN A 1 172 ? 1.572 -11.286 -21.312 1.00 69.00 172 ASN A O 1
ATOM 1350 N N . ASP A 1 173 ? -0.629 -11.492 -20.918 1.00 62.50 173 ASP A N 1
ATOM 1351 C CA . ASP A 1 173 ? -0.968 -11.913 -22.283 1.00 62.50 173 ASP A CA 1
ATOM 1352 C C . ASP A 1 173 ? -0.745 -10.802 -23.322 1.00 62.50 173 ASP A C 1
ATOM 1354 O O . ASP A 1 173 ? -0.296 -11.059 -24.445 1.00 62.50 173 ASP A O 1
ATOM 1358 N N . VAL A 1 174 ? -0.986 -9.539 -22.952 1.00 59.78 174 VAL A N 1
ATOM 1359 C CA . VAL A 1 174 ? -0.750 -8.388 -23.841 1.00 59.78 174 VAL A CA 1
ATOM 1360 C C . VAL A 1 174 ? 0.748 -8.111 -24.040 1.00 59.78 174 VAL A C 1
ATOM 1362 O O . VAL A 1 174 ? 1.151 -7.715 -25.139 1.00 59.78 174 VAL A O 1
ATOM 1365 N N . GLN A 1 175 ? 1.603 -8.367 -23.042 1.00 53.31 175 GLN A N 1
ATOM 1366 C CA . GLN A 1 175 ? 3.060 -8.241 -23.211 1.00 53.31 175 GLN A CA 1
ATOM 1367 C C . GLN A 1 175 ? 3.675 -9.357 -24.073 1.00 53.31 175 GLN A C 1
ATOM 1369 O O . GLN A 1 175 ? 4.700 -9.126 -24.717 1.00 53.31 175 GLN A O 1
ATOM 1374 N N . CYS A 1 176 ? 3.031 -10.523 -24.174 1.00 52.06 176 CYS A N 1
ATOM 1375 C CA . CYS A 1 176 ? 3.523 -11.660 -24.958 1.00 52.06 176 CYS A CA 1
ATOM 1376 C C . CYS A 1 176 ? 3.349 -11.491 -26.487 1.00 52.06 176 CYS A C 1
ATOM 1378 O O . CYS A 1 176 ? 4.029 -12.147 -27.268 1.00 52.06 176 CYS A O 1
ATOM 1380 N N . LYS A 1 177 ? 2.492 -10.574 -26.967 1.00 54.97 177 LYS A N 1
ATOM 1381 C CA . LYS A 1 177 ? 2.265 -10.392 -28.421 1.00 54.97 177 LYS A CA 1
ATOM 1382 C C . LYS A 1 177 ? 3.272 -9.484 -29.134 1.00 54.97 177 LYS A C 1
ATOM 1384 O O . LYS A 1 177 ? 3.306 -9.480 -30.362 1.00 54.97 177 LYS A O 1
ATOM 1389 N N . LYS A 1 178 ? 4.074 -8.699 -28.404 1.00 55.38 178 LYS A N 1
ATOM 1390 C CA . LYS A 1 178 ? 5.087 -7.797 -29.000 1.00 55.38 178 LYS A CA 1
ATOM 1391 C C . LYS A 1 178 ? 6.515 -8.333 -28.938 1.00 55.38 178 LYS A C 1
ATOM 1393 O O . LYS A 1 178 ? 7.372 -7.827 -29.657 1.00 55.38 178 LYS A O 1
ATOM 1398 N N . CYS A 1 179 ? 6.759 -9.360 -28.135 1.00 52.12 179 CYS A N 1
ATOM 1399 C CA . CYS A 1 179 ? 8.048 -10.022 -28.028 1.00 52.12 179 CYS A CA 1
ATOM 1400 C C . CYS A 1 179 ? 7.800 -11.487 -28.372 1.00 52.12 179 CYS A C 1
ATOM 1402 O O . CYS A 1 179 ? 7.077 -12.155 -27.639 1.00 52.12 179 CYS A O 1
ATOM 1404 N N . GLY A 1 180 ? 8.371 -11.982 -29.472 1.00 53.91 180 GLY A N 1
ATOM 1405 C CA . GLY A 1 180 ? 8.440 -13.422 -29.707 1.00 53.91 180 GLY A CA 1
ATOM 1406 C C . GLY A 1 180 ? 8.983 -14.144 -28.469 1.00 53.91 180 GLY A C 1
ATOM 1407 O O . GLY A 1 180 ? 9.627 -13.526 -27.616 1.00 53.91 180 GLY A O 1
ATOM 1408 N N . THR A 1 181 ? 8.613 -15.420 -28.340 1.00 52.22 181 THR A N 1
ATOM 1409 C CA . THR A 1 181 ? 8.800 -16.291 -27.163 1.00 52.22 181 THR A CA 1
ATOM 1410 C C . THR A 1 181 ? 10.034 -15.966 -26.310 1.00 52.22 181 THR A C 1
ATOM 1412 O O . THR A 1 181 ? 11.095 -15.633 -26.825 1.00 52.22 181 THR A O 1
ATOM 1415 N N . TYR A 1 182 ? 9.930 -16.117 -24.985 1.00 50.56 182 TYR A N 1
ATOM 1416 C CA . TYR A 1 182 ? 10.984 -15.778 -24.009 1.00 50.56 182 TYR A CA 1
ATOM 1417 C C . TYR A 1 182 ? 12.379 -16.375 -24.329 1.00 50.56 182 TYR A C 1
ATOM 1419 O O . TYR A 1 182 ? 13.399 -15.851 -23.877 1.00 50.56 182 TYR A O 1
ATOM 1427 N N . GLU A 1 183 ? 12.453 -17.436 -25.141 1.00 55.84 183 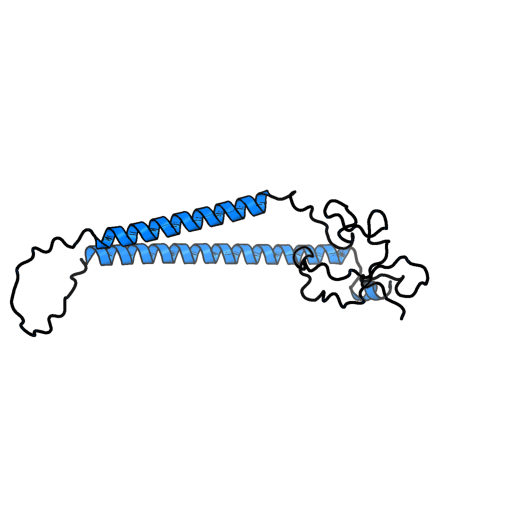GLU A N 1
ATOM 1428 C CA . GLU A 1 183 ? 13.714 -17.978 -25.663 1.00 55.84 183 GLU A CA 1
ATOM 1429 C C . GLU A 1 183 ? 14.418 -17.073 -26.692 1.00 55.84 183 GLU A C 1
ATOM 1431 O O . GLU A 1 183 ? 15.649 -17.024 -26.720 1.00 55.84 183 GLU A O 1
ATOM 1436 N N . GLU A 1 184 ? 13.686 -16.296 -27.490 1.00 51.88 184 GLU A N 1
ATOM 1437 C CA . GLU A 1 184 ? 14.260 -15.387 -28.491 1.00 51.88 184 GLU A CA 1
ATOM 1438 C C . GLU A 1 184 ? 14.909 -14.152 -27.849 1.00 51.88 184 GLU A C 1
ATOM 1440 O O . GLU A 1 184 ? 15.927 -13.658 -28.334 1.00 51.88 184 GLU A O 1
ATOM 1445 N N . ILE A 1 185 ? 14.420 -13.712 -26.684 1.00 53.59 185 ILE A N 1
ATOM 1446 C CA . ILE A 1 185 ? 14.990 -12.572 -25.944 1.00 53.59 185 ILE A CA 1
ATOM 1447 C C . ILE A 1 185 ? 16.410 -12.884 -25.430 1.00 53.59 185 ILE A C 1
ATOM 1449 O O . ILE A 1 185 ? 17.240 -11.978 -25.316 1.00 53.59 185 ILE A O 1
ATOM 1453 N N . LYS A 1 186 ? 16.745 -14.160 -25.180 1.00 52.62 186 LYS A N 1
ATOM 1454 C CA . LYS A 1 186 ? 18.107 -14.568 -24.785 1.00 52.62 186 LYS A CA 1
ATOM 1455 C C . LYS A 1 186 ? 19.121 -14.548 -25.933 1.00 52.62 186 LYS A C 1
ATOM 1457 O O . LYS A 1 186 ? 20.311 -14.519 -25.644 1.00 52.62 186 LYS A O 1
ATOM 1462 N N . ARG A 1 187 ? 18.694 -14.540 -27.203 1.00 50.09 187 ARG A N 1
ATOM 1463 C CA . ARG A 1 187 ? 19.611 -14.488 -28.362 1.00 50.09 187 ARG A CA 1
ATOM 1464 C C . ARG A 1 187 ? 20.016 -13.073 -28.784 1.00 50.09 187 ARG A C 1
ATOM 1466 O O . ARG A 1 187 ? 20.932 -12.936 -29.585 1.00 50.09 187 ARG A O 1
ATOM 1473 N N . CYS A 1 188 ? 19.388 -12.034 -28.232 1.00 41.53 188 CYS A N 1
ATOM 1474 C CA . CYS A 1 188 ? 19.686 -10.632 -28.556 1.00 41.53 188 CYS A CA 1
ATOM 1475 C C . CYS A 1 188 ? 20.541 -9.901 -27.499 1.00 41.53 188 CYS A C 1
ATOM 1477 O O . CYS A 1 188 ? 20.604 -8.670 -27.525 1.00 41.53 188 CYS A O 1
ATOM 1479 N N . ARG A 1 189 ? 21.182 -10.615 -26.563 1.00 42.72 189 ARG A N 1
ATOM 1480 C CA . ARG A 1 189 ? 22.130 -10.041 -25.590 1.00 42.72 189 ARG A CA 1
ATOM 1481 C C . ARG A 1 189 ? 23.538 -10.576 -25.773 1.00 42.72 189 ARG A C 1
ATOM 1483 O O . ARG A 1 189 ? 23.665 -11.796 -25.995 1.00 42.72 189 ARG A O 1
#

Radius of gyration: 32.2 Å; chains: 1; bounding box: 74×37×92 Å

Foldseek 3Di:
DQQAAPDDPPPCRRDPPFPKDFPQDPVCPPQAPDPVPPDRDRRHIHGLVQAPVSDADPDPPHSNVDGNVGPPPPVPPPCVVVVVVVVVVVVVVVVVVVVVVVVVVVVPPPPPDDDDDDDDDDDPDPPPPPPPVVVVVVVVVVVVVVVVVVVVVVVVVVVVVVVVVVVVVVVVVVVPVVDPDPVVVVVVD

Sequence (189 aa):
MSAHCCCVGCNRRQQKGCNRRQQKGCESNELLPSTENWLTADHTTICSKYLIKGGPSRDLGDPDFVPTMFSYTPVGKNNDYLLQAKELFNRQKTIADEVLLSLNTFEESNVSGTSTETDRSMCDTSTQTDIDVSILQEILATNRQIKVQIDTLQKEKDFLLNDLAANLNERNDVQCKKCGTYEEIKRCR

Secondary structure (DSSP, 8-state):
--PPB-STT-TTTT-TT--EEE----S-TTSS---TT----TT-EEEGGGSSSSS----TTSGGGS-TTS----TTS-HHHHHHHHHHHHHHHHHHHHHHHHHHHHHHTT----------------------HHHHHHHHHHHHHHHHHHHHHHHHHHHHHHHHHHHHHHHHHHHHTTS--HHHHGGG-

Organism: Sinanodonta woodiana (NCBI:txid1069815)

pLDDT: mean 70.77, std 17.55, range [39.0, 98.12]